Protein AF-0000000072194079 (afdb_homodimer)

Foldseek 3Di:
DPPLVVVCVVVVVVPQALLLSLLVVLCVVLVHDDPVVSVVLSCPGCQRVLPQHFHSLLVSLLVNLCVQFNDDDPPDHGHPCSVVLNVVLNVVQQVVQVVLVGGGSVSSLVVLVQDDPPDSGGDRVSCVVVSVVSSVSSVVSCVVVVTDSNHPD/DPPLVVVCVVVVVVPQALLLSLLVVLCVVLVHDDPVVSVVLSCPGCQRVLPQHFHSLLVSLLVNLCVQFNDDDPPDHGHPCSVVLNVVLNVVQQVVQVVLVGGGSVSSLVVLVQDDPPDSGGDRVSCVVVSVVSNVSSVVSCVVVVTDSNHPD

Solvent-accessible surface area (backbone atoms only — not comparable to full-atom values): 15589 Å² total; per-residue (Å²): 128,52,73,63,43,66,73,41,44,66,48,45,74,68,67,49,43,57,13,28,49,56,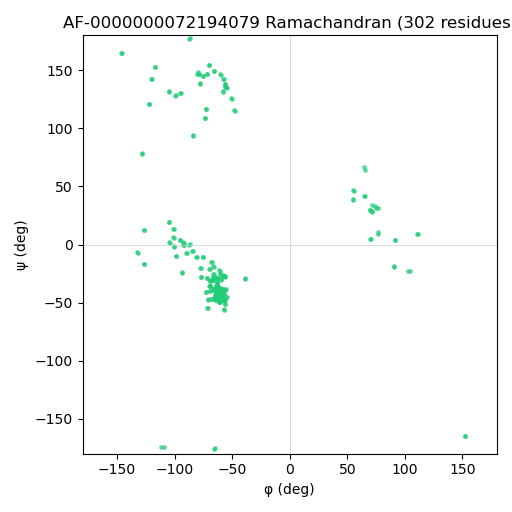40,44,53,54,31,53,74,56,72,50,84,56,38,67,42,33,6,16,33,45,20,33,20,59,4,27,37,64,61,49,31,59,24,15,58,60,56,24,48,28,21,45,54,12,50,54,28,33,38,34,49,92,91,50,68,49,44,89,56,40,42,62,52,30,26,50,53,50,51,50,51,48,63,71,27,44,86,35,78,32,56,26,25,54,32,40,28,54,60,56,63,14,60,47,93,92,48,88,60,60,42,62,71,49,44,33,56,59,49,47,50,49,51,52,51,50,54,49,49,37,60,75,69,65,54,57,87,59,44,94,102,128,51,74,64,44,67,71,41,46,66,48,46,74,68,67,51,42,56,11,29,49,55,39,45,53,55,31,54,74,57,74,50,84,57,38,67,42,34,6,16,32,45,20,33,20,58,4,27,36,64,60,48,31,59,22,13,60,60,56,25,48,28,21,46,55,12,50,55,29,34,38,34,48,91,92,51,67,49,43,90,54,40,42,64,52,30,26,52,53,50,50,51,50,48,62,72,28,44,87,32,77,33,56,26,26,57,34,39,28,52,58,58,61,14,61,48,91,92,49,87,62,62,42,61,71,48,44,33,56,59,49,46,50,50,51,52,52,49,53,49,49,36,58,75,68,66,53,58,86,58,44,95,103

Structure (mmCIF, N/CA/C/O backbone):
data_AF-0000000072194079-model_v1
#
loop_
_entity.id
_entity.type
_entity.pdbx_description
1 polymer 'C_GCAxxG_C_C family protein'
#
loop_
_atom_site.group_PDB
_atom_site.id
_atom_site.type_symbol
_atom_site.label_atom_id
_atom_site.label_alt_id
_atom_site.label_comp_id
_atom_site.label_asym_id
_atom_site.label_entity_id
_atom_site.label_seq_id
_atom_site.pdbx_PDB_ins_code
_atom_site.Cartn_x
_atom_site.Cartn_y
_atom_site.Cartn_z
_atom_site.occupancy
_atom_site.B_iso_or_equiv
_atom_site.auth_seq_id
_atom_site.auth_comp_id
_atom_site.auth_asym_id
_atom_site.auth_atom_id
_atom_site.pdbx_PDB_model_num
ATOM 1 N N . MET A 1 1 ? 3.926 -26.453 4.812 1 50.97 1 MET A N 1
ATOM 2 C CA . MET A 1 1 ? 4.406 -25.094 4.57 1 50.97 1 MET A CA 1
ATOM 3 C C . MET A 1 1 ? 4.82 -24.922 3.115 1 50.97 1 MET A C 1
ATOM 5 O O . MET A 1 1 ? 5.52 -25.766 2.557 1 50.97 1 MET A O 1
ATOM 9 N N . HIS A 1 2 ? 4.105 -24 2.328 1 62.38 2 HIS A N 1
ATOM 10 C CA . HIS A 1 2 ? 4.422 -23.781 0.923 1 62.38 2 HIS A CA 1
ATOM 11 C C . HIS A 1 2 ? 5.91 -23.516 0.728 1 62.38 2 HIS A C 1
ATOM 13 O O . HIS A 1 2 ? 6.562 -22.922 1.588 1 62.38 2 HIS A O 1
ATOM 19 N N . PRO A 1 3 ? 6.574 -24.297 -0.169 1 66.44 3 PRO A N 1
ATOM 20 C CA . PRO A 1 3 ? 8.008 -24.125 -0.425 1 66.44 3 PRO A CA 1
ATOM 21 C C . PRO A 1 3 ? 8.43 -22.656 -0.448 1 66.44 3 PRO A C 1
ATOM 23 O O . PRO A 1 3 ? 9.555 -22.328 -0.054 1 66.44 3 PRO A O 1
ATOM 26 N N . LEU A 1 4 ? 7.531 -21.797 -0.841 1 71.62 4 LEU A N 1
ATOM 27 C CA . LEU A 1 4 ? 7.824 -20.375 -0.857 1 71.62 4 LEU A CA 1
ATOM 28 C C . LEU A 1 4 ? 8.125 -19.859 0.549 1 71.62 4 LEU A C 1
ATOM 30 O O . LEU A 1 4 ? 8.992 -19 0.731 1 71.62 4 LEU A O 1
ATOM 34 N N . MET A 1 5 ? 7.531 -20.516 1.475 1 66.44 5 MET A N 1
ATOM 35 C CA . MET A 1 5 ? 7.688 -20.031 2.842 1 66.44 5 MET A CA 1
ATOM 36 C C . MET A 1 5 ? 9.055 -20.406 3.4 1 66.44 5 MET A C 1
ATOM 38 O O . MET A 1 5 ? 9.625 -19.672 4.215 1 66.44 5 MET A O 1
ATOM 42 N N . MET A 1 6 ? 9.523 -21.453 2.873 1 70.31 6 MET A N 1
ATOM 43 C CA . MET A 1 6 ? 10.867 -21.828 3.314 1 70.31 6 MET A CA 1
ATOM 44 C C . MET A 1 6 ? 11.883 -20.766 2.91 1 70.31 6 MET A C 1
ATOM 46 O O . MET A 1 6 ? 12.828 -20.484 3.652 1 70.31 6 MET A O 1
ATOM 50 N N . ASP A 1 7 ? 11.688 -20.203 1.82 1 77.38 7 ASP A N 1
ATOM 51 C CA . ASP A 1 7 ? 12.602 -19.188 1.321 1 77.38 7 ASP A CA 1
ATOM 52 C C . ASP A 1 7 ? 12.375 -17.844 2.031 1 77.38 7 ASP A C 1
ATOM 54 O O . ASP A 1 7 ? 13.289 -17.031 2.139 1 77.38 7 ASP A O 1
ATOM 58 N N . LEU A 1 8 ? 11.195 -17.766 2.59 1 80.75 8 LEU A N 1
ATOM 59 C CA . LEU A 1 8 ? 10.844 -16.453 3.156 1 80.75 8 LEU A CA 1
ATOM 60 C C . LEU A 1 8 ? 11.086 -16.438 4.66 1 80.75 8 LEU A C 1
ATOM 62 O O . LEU A 1 8 ? 11.117 -15.375 5.277 1 80.75 8 LEU A O 1
ATOM 66 N N . LEU A 1 9 ? 11.367 -17.609 5.25 1 79.62 9 LEU A N 1
ATOM 67 C CA . LEU A 1 9 ? 11.523 -17.734 6.695 1 79.62 9 LEU A CA 1
ATOM 68 C C . LEU A 1 9 ? 12.641 -16.828 7.207 1 79.62 9 LEU A C 1
ATOM 70 O O . LEU A 1 9 ? 12.484 -16.156 8.227 1 79.62 9 LEU A O 1
ATOM 74 N N . PRO A 1 10 ? 13.789 -16.75 6.504 1 84.5 10 PRO A N 1
ATOM 75 C CA . PRO A 1 10 ? 14.836 -15.844 6.98 1 84.5 10 PRO A CA 1
ATOM 76 C C . PRO A 1 10 ? 14.375 -14.391 7.016 1 84.5 10 PRO A C 1
ATOM 78 O O . PRO A 1 10 ? 14.742 -13.641 7.93 1 84.5 10 PRO A O 1
ATOM 81 N N . LEU A 1 11 ? 13.602 -14 6.039 1 87.44 11 LEU A N 1
ATOM 82 C CA . LEU A 1 11 ? 13.109 -12.625 6.004 1 87.44 11 LEU A CA 1
ATOM 83 C C . LEU A 1 11 ? 12.094 -12.391 7.121 1 87.44 11 LEU A C 1
ATOM 85 O O . LEU A 1 11 ? 12.078 -11.312 7.723 1 87.44 11 LEU A O 1
ATOM 89 N N . VAL A 1 12 ? 11.305 -13.406 7.398 1 85.06 12 VAL A N 1
ATOM 90 C CA . VAL A 1 12 ? 10.352 -13.32 8.5 1 85.06 12 VAL A CA 1
ATOM 91 C C . VAL A 1 12 ? 11.094 -13.141 9.82 1 85.06 12 VAL A C 1
ATOM 93 O O . VAL A 1 12 ? 10.719 -12.305 10.641 1 85.06 12 VAL A O 1
ATOM 96 N N . ARG A 1 13 ? 12.125 -13.836 9.977 1 85.5 13 ARG A N 1
ATOM 97 C CA . ARG A 1 13 ? 12.922 -13.773 11.195 1 85.5 13 ARG A CA 1
ATOM 98 C C . ARG A 1 13 ? 13.594 -12.406 11.344 1 85.5 13 ARG A C 1
ATOM 100 O O . ARG A 1 13 ? 13.859 -11.961 12.461 1 85.5 13 ARG A O 1
ATOM 107 N N . GLN A 1 14 ? 13.836 -11.797 10.211 1 90.25 14 GLN A N 1
ATOM 108 C CA . GLN A 1 14 ? 14.477 -10.484 10.227 1 90.25 14 GLN A CA 1
ATOM 109 C C . GLN A 1 14 ? 13.469 -9.383 10.516 1 90.25 14 GLN A C 1
ATOM 111 O O . GLN A 1 14 ? 13.836 -8.211 10.625 1 90.25 14 GLN A O 1
ATOM 116 N N . GLY A 1 15 ? 12.18 -9.711 10.484 1 88.88 15 GLY A N 1
ATOM 117 C CA . GLY A 1 15 ? 11.203 -8.734 10.922 1 88.88 15 GLY A CA 1
ATOM 118 C C . GLY A 1 15 ? 10.344 -8.195 9.797 1 88.88 15 GLY A C 1
ATOM 119 O O . GLY A 1 15 ? 9.555 -7.273 9.992 1 88.88 15 GLY A O 1
ATOM 120 N N . TYR A 1 16 ? 10.453 -8.781 8.641 1 93.12 16 TYR A N 1
ATOM 121 C CA . TYR A 1 16 ? 9.602 -8.359 7.527 1 93.12 16 TYR A CA 1
ATOM 122 C C . TYR A 1 16 ? 8.211 -8.969 7.641 1 93.12 16 TYR A C 1
ATOM 124 O O . TYR A 1 16 ? 8.055 -10.086 8.156 1 93.12 16 TYR A O 1
ATOM 132 N N . CYS A 1 17 ? 7.266 -8.25 7.176 1 91.75 17 CYS A N 1
ATOM 133 C CA . CYS A 1 17 ? 5.883 -8.695 7.285 1 91.75 17 CYS A CA 1
ATOM 134 C C . CYS A 1 17 ? 5.312 -9.039 5.914 1 91.75 17 CYS A C 1
ATOM 136 O O . CYS A 1 17 ? 6.027 -9 4.91 1 91.75 17 CYS A O 1
ATOM 138 N N . CYS A 1 18 ? 4.035 -9.352 5.836 1 91.5 18 CYS A N 1
ATOM 139 C CA . CYS A 1 18 ? 3.355 -9.961 4.699 1 91.5 18 CYS A CA 1
ATOM 140 C C . CYS A 1 18 ? 3.531 -9.109 3.443 1 91.5 18 CYS A C 1
ATOM 142 O O . CYS A 1 18 ? 4.004 -9.602 2.418 1 91.5 18 CYS A O 1
ATOM 144 N N . SER A 1 19 ? 3.15 -7.797 3.49 1 96.25 19 SER A N 1
ATOM 145 C CA . SER A 1 19 ? 3.25 -6.945 2.309 1 96.25 19 SER A CA 1
ATOM 146 C C . SER A 1 19 ? 4.699 -6.801 1.852 1 96.25 19 SER A C 1
ATOM 148 O O . SER A 1 19 ? 4.98 -6.801 0.651 1 96.25 19 SER A O 1
ATOM 150 N N . GLN A 1 20 ? 5.637 -6.734 2.811 1 96.44 20 GLN A N 1
ATOM 151 C CA . GLN A 1 20 ? 7.055 -6.613 2.486 1 96.44 20 GLN A CA 1
ATOM 152 C C . GLN A 1 20 ? 7.59 -7.902 1.864 1 96.44 20 GLN A C 1
ATOM 154 O O . GLN A 1 20 ? 8.352 -7.859 0.899 1 96.44 20 GLN A O 1
ATOM 159 N N . LEU A 1 21 ? 7.156 -9 2.398 1 94.44 21 LEU A N 1
ATOM 160 C CA . LEU A 1 21 ? 7.625 -10.281 1.893 1 94.44 21 LEU A CA 1
ATOM 161 C C . LEU A 1 21 ? 7.176 -10.5 0.451 1 94.44 21 LEU A C 1
ATOM 163 O O . LEU A 1 21 ? 7.934 -11.016 -0.371 1 94.44 21 LEU A O 1
ATOM 167 N N . LEU A 1 22 ? 5.984 -10.125 0.159 1 95 22 LEU A N 1
ATOM 168 C CA . LEU A 1 22 ? 5.465 -10.281 -1.194 1 95 22 LEU A CA 1
ATOM 169 C C . LEU A 1 22 ? 6.289 -9.484 -2.193 1 95 22 LEU A C 1
ATOM 171 O O . LEU A 1 22 ? 6.684 -10 -3.238 1 95 22 LEU A O 1
ATOM 175 N N . VAL A 1 23 ? 6.539 -8.195 -1.892 1 96.94 23 VAL A N 1
ATOM 176 C CA . VAL A 1 23 ? 7.281 -7.363 -2.84 1 96.94 23 VAL A CA 1
ATOM 177 C C . VAL A 1 23 ? 8.727 -7.848 -2.93 1 96.94 23 VAL A C 1
ATOM 179 O O . VAL A 1 23 ? 9.352 -7.766 -3.992 1 96.94 23 VAL A O 1
ATOM 182 N N . GLN A 1 24 ? 9.242 -8.398 -1.832 1 94.69 24 GLN A N 1
ATOM 183 C CA . GLN A 1 24 ? 10.602 -8.922 -1.838 1 94.69 24 GLN A CA 1
ATOM 184 C C . GLN A 1 24 ? 10.727 -10.133 -2.76 1 94.69 24 GLN A C 1
ATOM 186 O O . GLN A 1 24 ? 11.789 -10.375 -3.336 1 94.69 24 GLN A O 1
ATOM 191 N N . GLN A 1 25 ? 9.648 -10.891 -2.904 1 93.62 25 GLN A N 1
ATOM 192 C CA . GLN A 1 25 ? 9.664 -11.984 -3.869 1 93.62 25 GLN A CA 1
ATOM 193 C C . GLN A 1 25 ? 10 -11.477 -5.27 1 93.62 25 GLN A C 1
ATOM 195 O O . GLN A 1 25 ? 10.82 -12.07 -5.973 1 93.62 25 GLN A O 1
ATOM 200 N N . LEU A 1 26 ? 9.336 -10.43 -5.676 1 95.75 26 LEU A N 1
ATOM 201 C CA . LEU A 1 26 ? 9.57 -9.867 -7.004 1 95.75 26 LEU A CA 1
ATOM 202 C C . LEU A 1 26 ? 10.961 -9.25 -7.09 1 95.75 26 LEU A C 1
ATOM 204 O O . LEU A 1 26 ? 11.695 -9.492 -8.047 1 95.75 26 LEU A O 1
ATOM 208 N N . LEU A 1 27 ? 11.344 -8.438 -6.082 1 96.38 27 LEU A N 1
ATOM 209 C CA . LEU A 1 27 ? 12.625 -7.738 -6.102 1 96.38 27 LEU A CA 1
ATOM 210 C C . LEU A 1 27 ? 13.781 -8.727 -6.152 1 96.38 27 LEU A C 1
ATOM 212 O O . LEU A 1 27 ? 14.727 -8.539 -6.918 1 96.38 27 LEU A O 1
ATOM 216 N N . GLN A 1 28 ? 13.664 -9.766 -5.367 1 92.69 28 GLN A N 1
ATOM 217 C CA . GLN A 1 28 ? 14.703 -10.789 -5.363 1 92.69 28 GLN A CA 1
ATOM 218 C C . GLN A 1 28 ? 14.797 -11.484 -6.719 1 92.69 28 GLN A C 1
ATOM 220 O O . GLN A 1 28 ? 15.891 -11.711 -7.234 1 92.69 28 GLN A O 1
ATOM 225 N N . ALA A 1 29 ? 13.633 -11.805 -7.262 1 92.44 29 ALA A N 1
ATOM 226 C CA . ALA A 1 29 ? 13.602 -12.445 -8.578 1 92.44 29 ALA A CA 1
ATOM 227 C C . ALA A 1 29 ? 14.25 -11.547 -9.633 1 92.44 29 ALA A C 1
ATOM 229 O O . ALA A 1 29 ? 14.852 -12.039 -10.586 1 92.44 29 ALA A O 1
ATOM 230 N N . GLN A 1 30 ? 14.164 -10.227 -9.438 1 95.94 30 GLN A N 1
ATOM 231 C CA . GLN A 1 30 ? 14.734 -9.258 -10.375 1 95.94 30 GLN A CA 1
ATOM 232 C C . GLN A 1 30 ? 16.172 -8.93 -10.023 1 95.94 30 GLN A C 1
ATOM 234 O O . GLN A 1 30 ? 16.844 -8.195 -10.75 1 95.94 30 GLN A O 1
ATOM 239 N N . GLY A 1 31 ? 16.656 -9.422 -8.883 1 95.31 31 GLY A N 1
ATOM 240 C CA . GLY A 1 31 ? 18 -9.102 -8.43 1 95.31 31 GLY A CA 1
ATOM 241 C C . GLY A 1 31 ? 18.156 -7.66 -7.992 1 95.31 31 GLY A C 1
ATOM 242 O O . GLY A 1 31 ? 19.219 -7.059 -8.195 1 95.31 31 GLY A O 1
ATOM 243 N N . ARG A 1 32 ? 17.078 -7.082 -7.492 1 96.06 32 ARG A N 1
ATOM 244 C CA . ARG A 1 32 ? 17.078 -5.676 -7.102 1 96.06 32 ARG A CA 1
ATOM 245 C C . ARG A 1 32 ? 16.828 -5.527 -5.605 1 96.06 32 ARG A C 1
ATOM 247 O O . ARG A 1 32 ? 16.25 -6.41 -4.973 1 96.06 32 ARG A O 1
ATOM 254 N N . GLU A 1 33 ? 17.344 -4.449 -5.094 1 95.75 33 GLU A N 1
ATOM 255 C CA . GLU A 1 33 ? 17.031 -3.963 -3.754 1 95.75 33 GLU A CA 1
ATOM 256 C C . GLU A 1 33 ? 16.469 -2.543 -3.799 1 95.75 33 GLU A C 1
ATOM 258 O O . GLU A 1 33 ? 17.125 -1.635 -4.328 1 95.75 33 GLU A O 1
ATOM 263 N N . VAL A 1 34 ? 15.32 -2.363 -3.316 1 97.12 34 VAL A N 1
ATOM 264 C CA . VAL A 1 34 ? 14.688 -1.051 -3.26 1 97.12 34 VAL A CA 1
ATOM 265 C C . VAL A 1 34 ? 14.203 -0.771 -1.838 1 97.12 34 VAL A C 1
ATOM 267 O O . VAL A 1 34 ? 13 -0.812 -1.562 1 97.12 34 VAL A O 1
ATOM 270 N N . PRO A 1 35 ? 1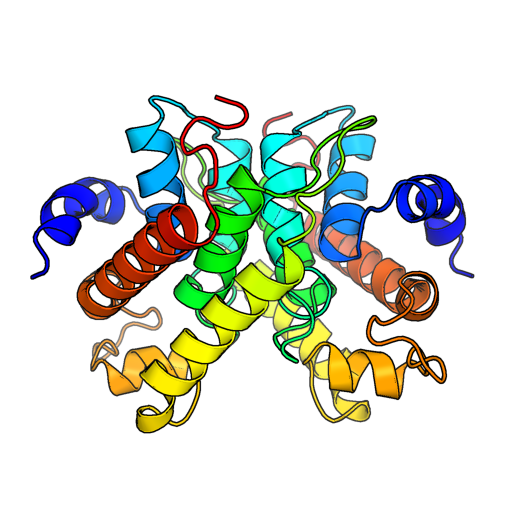5.078 -0.396 -0.945 1 97.94 35 PRO A N 1
ATOM 271 C CA . PRO A 1 35 ? 14.766 -0.276 0.481 1 97.94 35 PRO A CA 1
ATOM 272 C C . PRO A 1 35 ? 13.602 0.676 0.753 1 97.94 35 PRO A C 1
ATOM 274 O O . PRO A 1 35 ? 12.781 0.417 1.637 1 97.94 35 PRO A O 1
ATOM 277 N N . ASP A 1 36 ? 13.508 1.805 0.01 1 98.44 36 ASP A N 1
ATOM 278 C CA . ASP A 1 36 ? 12.422 2.762 0.223 1 98.44 36 ASP A CA 1
ATOM 279 C C . ASP A 1 36 ? 11.062 2.107 0.004 1 98.44 36 ASP A C 1
ATOM 281 O O . ASP A 1 36 ? 10.117 2.363 0.753 1 98.44 36 ASP A O 1
ATOM 285 N N . LEU A 1 37 ? 11 1.318 -1.053 1 98.56 37 LEU A N 1
ATOM 286 C CA . LEU A 1 37 ? 9.758 0.616 -1.36 1 98.56 37 LEU A CA 1
ATOM 287 C C . LEU A 1 37 ? 9.422 -0.391 -0.267 1 98.56 37 LEU A C 1
ATOM 289 O O . LEU A 1 37 ? 8.289 -0.43 0.216 1 98.56 37 LEU A O 1
ATOM 293 N N . VAL A 1 38 ? 10.406 -1.175 0.156 1 98.38 38 VAL A N 1
ATOM 294 C CA . VAL A 1 38 ? 10.203 -2.172 1.202 1 98.38 38 VAL A CA 1
ATOM 295 C C . VAL A 1 38 ? 9.805 -1.481 2.506 1 98.38 38 VAL A C 1
ATOM 297 O O . VAL A 1 38 ? 8.898 -1.934 3.203 1 98.38 38 VAL A O 1
ATOM 300 N N . ARG A 1 39 ? 10.445 -0.384 2.791 1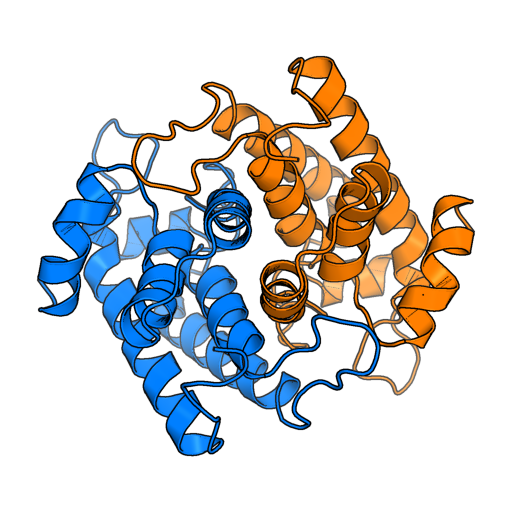 98.38 39 ARG A N 1
ATOM 301 C CA . ARG A 1 39 ? 10.156 0.389 3.996 1 98.38 39 ARG A CA 1
ATOM 302 C C . ARG A 1 39 ? 8.727 0.926 3.977 1 98.38 39 ARG A C 1
ATOM 304 O O . ARG A 1 39 ? 8 0.806 4.965 1 98.38 39 ARG A O 1
ATOM 311 N N . ALA A 1 40 ? 8.336 1.494 2.906 1 98.69 40 ALA A N 1
ATOM 312 C CA . ALA A 1 40 ? 6.992 2.057 2.777 1 98.69 40 ALA A CA 1
ATOM 313 C C . ALA A 1 40 ? 5.926 0.983 2.969 1 98.69 40 ALA A C 1
ATOM 315 O O . ALA A 1 40 ? 4.91 1.218 3.629 1 98.69 40 ALA A O 1
ATOM 316 N N . LEU A 1 41 ? 6.176 -0.223 2.447 1 98.69 41 LEU A N 1
ATOM 317 C CA . LEU A 1 41 ? 5.168 -1.275 2.492 1 98.69 41 LEU A CA 1
ATOM 318 C C . LEU A 1 41 ? 5.07 -1.874 3.893 1 98.69 41 LEU A C 1
ATOM 320 O O . LEU A 1 41 ? 4.121 -2.602 4.195 1 98.69 41 LEU A O 1
ATOM 324 N N . HIS A 1 42 ? 6 -1.548 4.777 1 98.12 42 HIS A N 1
ATOM 325 C CA . HIS A 1 42 ? 5.832 -1.86 6.191 1 98.12 42 HIS A CA 1
ATOM 326 C C . HIS A 1 42 ? 4.559 -1.229 6.746 1 98.12 42 HIS A C 1
ATOM 328 O O . HIS A 1 42 ? 3.951 -1.763 7.68 1 98.12 42 HIS A O 1
ATOM 334 N N . GLY A 1 43 ? 4.121 -0.16 6.191 1 98.25 43 GLY A N 1
ATOM 335 C CA . GLY A 1 43 ? 2.926 0.54 6.633 1 98.25 43 GLY A CA 1
ATOM 336 C C . GLY A 1 43 ? 1.648 -0.242 6.387 1 98.25 43 GLY A C 1
ATOM 337 O O . GLY A 1 43 ? 0.603 0.068 6.961 1 98.25 43 GLY A O 1
ATOM 338 N N . LEU A 1 44 ? 1.715 -1.252 5.57 1 97.81 44 LEU A N 1
ATOM 339 C CA . LEU A 1 44 ? 0.541 -2.031 5.191 1 97.81 44 LEU A CA 1
ATOM 340 C C . LEU A 1 44 ? 0.472 -3.332 5.984 1 97.81 44 LEU A C 1
ATOM 342 O O . LEU A 1 44 ? -0.493 -4.09 5.863 1 97.81 44 LEU A O 1
ATOM 346 N N . CYS A 1 45 ? 1.45 -3.559 6.816 1 94.19 45 CYS A N 1
ATOM 347 C CA . CYS A 1 45 ? 1.539 -4.797 7.582 1 94.19 45 CYS A CA 1
ATOM 348 C C . CYS A 1 45 ? 0.484 -4.832 8.68 1 94.19 45 CYS A C 1
ATOM 350 O O . CYS A 1 45 ? 0.062 -3.785 9.18 1 94.19 45 CYS A O 1
ATOM 352 N N . HIS A 1 46 ? 0.01 -6.035 8.961 1 92.25 46 HIS A N 1
ATOM 353 C CA . HIS A 1 46 ? -0.892 -6.27 10.086 1 92.25 46 HIS A CA 1
ATOM 354 C C . HIS A 1 46 ? -2.119 -5.367 10 1 92.25 46 HIS A C 1
ATOM 356 O O . HIS A 1 46 ? -2.549 -4.805 11.016 1 92.25 46 HIS A O 1
ATOM 362 N N . GLY A 1 47 ? -2.615 -5.168 8.812 1 93.38 47 GLY A N 1
ATOM 363 C CA . GLY A 1 47 ? -3.795 -4.336 8.648 1 93.38 47 GLY A CA 1
ATOM 364 C C . GLY A 1 47 ? -3.559 -2.885 9.023 1 93.38 47 GLY A C 1
ATOM 365 O O . GLY A 1 47 ? -4.375 -2.277 9.719 1 93.38 47 GLY A O 1
ATOM 366 N N . ILE A 1 48 ? -2.449 -2.377 8.633 1 95.75 48 ILE A N 1
ATOM 367 C CA . ILE A 1 48 ? -2.047 -1.011 8.953 1 95.75 48 ILE A CA 1
ATOM 368 C C . ILE A 1 48 ? -1.848 -0.87 10.461 1 95.75 48 ILE A C 1
ATOM 370 O O . ILE A 1 48 ? -2.549 -0.097 11.117 1 95.75 48 ILE A O 1
ATOM 374 N N . GLY A 1 49 ? -0.888 -1.583 11.008 1 90.75 49 GLY A N 1
ATOM 375 C CA . GLY A 1 49 ? -0.475 -1.479 12.398 1 90.75 49 GLY A CA 1
ATOM 376 C C . GLY A 1 49 ? -1.464 -2.105 13.359 1 90.75 49 GLY A C 1
ATOM 377 O O . GLY A 1 49 ? -1.776 -1.525 14.406 1 90.75 49 GLY A O 1
ATOM 378 N N . GLN A 1 50 ? -2.131 -3.117 13.008 1 84.56 50 GLN A N 1
ATOM 379 C CA . GLN A 1 50 ? -3.039 -3.867 13.867 1 84.56 50 GLN A CA 1
ATOM 380 C C . GLN A 1 50 ? -4.363 -3.129 14.047 1 84.56 50 GLN A C 1
ATOM 382 O O . GLN A 1 50 ? -4.969 -3.182 15.117 1 84.56 50 GLN A O 1
ATOM 387 N N . SER A 1 51 ? -4.812 -2.398 13.117 1 82.62 51 SER A N 1
ATOM 388 C CA . SER A 1 51 ? -6.035 -1.604 13.195 1 82.62 51 SER A CA 1
ATOM 389 C C . SER A 1 51 ? -7.234 -2.381 12.664 1 82.62 51 SER A C 1
ATOM 391 O O . SER A 1 51 ? -8.359 -1.878 12.68 1 82.62 51 SER A O 1
ATOM 393 N N . GLY A 1 52 ? -6.969 -3.623 12.227 1 88.5 52 GLY A N 1
ATOM 394 C CA . GLY A 1 52 ? -8.016 -4.355 11.547 1 88.5 52 GLY A CA 1
ATOM 395 C C . GLY A 1 52 ? -8.227 -3.9 10.109 1 88.5 52 GLY A C 1
ATOM 396 O O . GLY A 1 52 ? -9.219 -4.258 9.477 1 88.5 52 GLY A O 1
ATOM 397 N N . GLY A 1 53 ? -7.398 -3.148 9.617 1 94.75 53 GLY A N 1
ATOM 398 C CA . GLY A 1 53 ? -7.449 -2.643 8.258 1 94.75 53 GLY A CA 1
ATOM 399 C C . GLY A 1 53 ? -7.273 -3.729 7.211 1 94.75 53 GLY A C 1
ATOM 400 O O . GLY A 1 53 ? -7.312 -4.918 7.531 1 94.75 53 GLY A O 1
ATOM 401 N N . PRO A 1 54 ? -7.223 -3.301 5.945 1 96.56 54 PRO A N 1
ATOM 402 C CA . PRO A 1 54 ? -7.105 -4.285 4.867 1 96.56 54 PRO A CA 1
ATOM 403 C C . PRO A 1 54 ? -5.875 -5.176 5.012 1 96.56 54 PRO A C 1
ATOM 405 O O . PRO A 1 54 ? -4.816 -4.707 5.434 1 96.56 54 PRO A O 1
ATOM 408 N N . CYS A 1 55 ? -6.055 -6.438 4.668 1 96.44 55 CYS A N 1
ATOM 409 C CA . CYS A 1 55 ? -4.953 -7.395 4.703 1 96.44 55 CYS A CA 1
ATOM 410 C C . CYS A 1 55 ? -3.785 -6.91 3.85 1 96.44 55 CYS A C 1
ATOM 412 O O . CYS A 1 55 ? -3.98 -6.477 2.713 1 96.44 55 CYS A O 1
ATOM 414 N N . GLY A 1 56 ? -2.549 -7.035 4.281 1 96.44 56 GLY A N 1
ATOM 415 C CA . GLY A 1 56 ? -1.347 -6.629 3.57 1 96.44 56 GLY A CA 1
ATOM 416 C C . GLY A 1 56 ? -1.097 -7.438 2.311 1 96.44 56 GLY A C 1
ATOM 417 O O . GLY A 1 56 ? -0.435 -6.969 1.385 1 96.44 56 GLY A O 1
ATOM 418 N N . LEU A 1 57 ? -1.629 -8.68 2.297 1 96.94 57 LEU A N 1
ATOM 419 C CA . LEU A 1 57 ? -1.46 -9.508 1.106 1 96.94 57 LEU A CA 1
ATOM 420 C C . LEU A 1 57 ? -2.32 -8.984 -0.041 1 96.94 57 LEU A C 1
ATOM 422 O O . LEU A 1 57 ? -1.968 -9.148 -1.211 1 96.94 57 LEU A O 1
ATOM 426 N N . LEU A 1 58 ? -3.455 -8.344 0.288 1 98.06 58 LEU A N 1
ATOM 427 C CA . LEU A 1 58 ? -4.27 -7.68 -0.722 1 98.06 58 LEU A CA 1
ATOM 428 C C . LEU A 1 58 ? -3.578 -6.422 -1.24 1 98.06 58 LEU A C 1
ATOM 430 O O . LEU A 1 58 ? -3.318 -6.301 -2.439 1 98.06 58 LEU A O 1
ATOM 434 N N . THR A 1 59 ? -3.215 -5.527 -0.349 1 98.5 59 THR A N 1
ATOM 435 C CA . THR A 1 59 ? -2.637 -4.246 -0.734 1 98.5 59 THR A CA 1
ATOM 436 C C . THR A 1 59 ? -1.211 -4.426 -1.245 1 98.5 59 THR A C 1
ATOM 438 O O . THR A 1 59 ? -0.814 -3.797 -2.23 1 98.5 59 THR A O 1
ATOM 441 N N . GLY A 1 60 ? -0.43 -5.277 -0.594 1 98.31 60 GLY A N 1
ATOM 442 C CA . GLY A 1 60 ? 0.917 -5.562 -1.059 1 98.31 60 GLY A CA 1
ATOM 443 C C . GLY A 1 60 ? 0.952 -6.195 -2.438 1 98.31 60 GLY A C 1
ATOM 444 O O . GLY A 1 60 ? 1.816 -5.867 -3.254 1 98.31 60 GLY A O 1
ATOM 445 N N . GLY A 1 61 ? 0.019 -7.137 -2.652 1 98.38 61 GLY A N 1
ATOM 446 C CA . GLY A 1 61 ? -0.059 -7.742 -3.973 1 98.38 61 GLY A CA 1
ATOM 447 C C . GLY A 1 61 ? -0.376 -6.742 -5.07 1 98.38 61 GLY A C 1
ATOM 448 O O . GLY A 1 61 ? 0.184 -6.816 -6.164 1 98.38 61 GLY A O 1
ATOM 449 N N . ALA A 1 62 ? -1.304 -5.848 -4.789 1 98.69 62 ALA A N 1
ATOM 450 C CA . ALA A 1 62 ? -1.615 -4.777 -5.73 1 98.69 62 ALA A CA 1
ATOM 451 C C . ALA A 1 62 ? -0.375 -3.943 -6.043 1 98.69 62 ALA A C 1
ATOM 453 O O . ALA A 1 62 ? -0.14 -3.578 -7.199 1 98.69 62 ALA A O 1
ATOM 454 N N . CYS A 1 63 ? 0.442 -3.672 -5.027 1 98.81 63 CYS A N 1
ATOM 455 C CA . CYS A 1 63 ? 1.662 -2.893 -5.207 1 98.81 63 CYS A CA 1
ATOM 456 C C . CYS A 1 63 ? 2.662 -3.635 -6.086 1 98.81 63 CYS A C 1
ATOM 458 O O . CYS A 1 63 ? 3.352 -3.023 -6.902 1 98.81 63 CYS A O 1
ATOM 460 N N . VAL A 1 64 ? 2.758 -4.941 -5.902 1 98.5 64 VAL A N 1
ATOM 461 C CA . VAL A 1 64 ? 3.68 -5.746 -6.695 1 98.5 64 VAL A CA 1
ATOM 462 C C . VAL A 1 64 ? 3.299 -5.664 -8.172 1 98.5 64 VAL A C 1
ATOM 464 O O . VAL A 1 64 ? 4.152 -5.43 -9.031 1 98.5 64 VAL A O 1
ATOM 467 N N . LEU A 1 65 ? 2.043 -5.828 -8.484 1 98.5 65 LEU A N 1
ATOM 468 C CA . LEU A 1 65 ? 1.577 -5.734 -9.859 1 98.5 65 LEU A CA 1
ATOM 469 C C . LEU A 1 65 ? 1.86 -4.352 -10.438 1 98.5 65 LEU A C 1
ATOM 471 O O . LEU A 1 65 ? 2.318 -4.23 -11.578 1 98.5 65 LEU A O 1
ATOM 475 N N . ALA A 1 66 ? 1.613 -3.342 -9.641 1 98.56 66 ALA A N 1
ATOM 476 C CA . ALA A 1 66 ? 1.812 -1.973 -10.109 1 98.56 66 ALA A CA 1
ATOM 477 C C . ALA A 1 66 ? 3.293 -1.667 -10.297 1 98.56 66 ALA A C 1
ATOM 479 O O . ALA A 1 66 ? 3.66 -0.855 -11.156 1 98.56 66 ALA A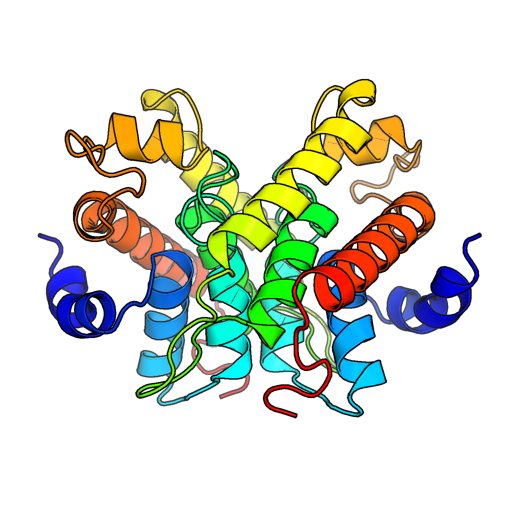 O 1
ATOM 480 N N . LEU A 1 67 ? 4.129 -2.318 -9.469 1 98.38 67 LEU A N 1
ATOM 481 C CA . LEU A 1 67 ? 5.566 -2.129 -9.641 1 98.38 67 LEU A CA 1
ATOM 482 C C . LEU A 1 67 ? 5.996 -2.492 -11.055 1 98.38 67 LEU A C 1
ATOM 484 O O . LEU A 1 67 ? 6.945 -1.911 -11.594 1 98.38 67 LEU A O 1
ATOM 488 N N . LEU A 1 68 ? 5.285 -3.365 -11.688 1 98.12 68 LEU A N 1
ATOM 489 C CA . LEU A 1 68 ? 5.609 -3.807 -13.039 1 98.12 68 LEU A CA 1
ATOM 490 C C . LEU A 1 68 ? 4.855 -2.982 -14.078 1 98.12 68 LEU A C 1
ATOM 492 O O . LEU A 1 68 ? 5.332 -2.801 -15.195 1 98.12 68 LEU A O 1
ATOM 496 N N . ALA A 1 69 ? 3.744 -2.402 -13.703 1 97.81 69 ALA A N 1
ATOM 497 C CA . ALA A 1 69 ? 2.844 -1.938 -14.75 1 97.81 69 ALA A CA 1
ATOM 498 C C . ALA A 1 69 ? 2.387 -0.505 -14.492 1 97.81 69 ALA A C 1
ATOM 500 O O . ALA A 1 69 ? 1.719 0.102 -15.328 1 97.81 69 ALA A O 1
ATOM 501 N N . GLY A 1 70 ? 2.717 0.036 -13.352 1 97.44 70 GLY A N 1
ATOM 502 C CA . GLY A 1 70 ? 2.238 1.36 -12.984 1 97.44 70 GLY A CA 1
ATOM 503 C C . GLY A 1 70 ? 3.123 2.479 -13.508 1 97.44 70 GLY A C 1
ATOM 504 O O . GLY A 1 70 ? 4.137 2.223 -14.156 1 97.44 70 GLY A O 1
ATOM 505 N N . LYS A 1 71 ? 2.697 3.705 -13.234 1 97.38 71 LYS A N 1
ATOM 506 C CA . LYS A 1 71 ? 3.463 4.914 -13.523 1 97.38 71 LYS A CA 1
ATOM 507 C C . LYS A 1 71 ? 4.258 5.363 -12.297 1 97.38 71 LYS A C 1
ATOM 509 O O . LYS A 1 71 ? 3.709 5.465 -11.195 1 97.38 71 LYS A O 1
ATOM 514 N N . GLY A 1 72 ? 5.582 5.629 -12.492 1 96.94 72 GLY A N 1
ATOM 515 C CA . GLY A 1 72 ? 6.398 5.957 -11.336 1 96.94 72 GLY A CA 1
ATOM 516 C C . GLY A 1 72 ? 7.152 7.262 -11.492 1 96.94 72 GLY A C 1
ATOM 517 O O . GLY A 1 72 ? 7.66 7.812 -10.508 1 96.94 72 GLY A O 1
ATOM 518 N N . ALA A 1 73 ? 7.246 7.73 -12.719 1 95.88 73 ALA A N 1
ATOM 519 C CA . ALA A 1 73 ? 8.039 8.93 -12.992 1 95.88 73 ALA A CA 1
ATOM 520 C C . ALA A 1 73 ? 7.43 9.742 -14.133 1 95.88 73 ALA A C 1
ATOM 522 O O . ALA A 1 73 ? 6.559 9.25 -14.859 1 95.88 73 ALA A O 1
ATOM 523 N N . GLU A 1 74 ? 7.949 10.945 -14.133 1 92.31 74 GLU A N 1
ATOM 524 C CA . GLU A 1 74 ? 7.512 11.805 -15.234 1 92.31 74 GLU A CA 1
ATOM 525 C C . GLU A 1 74 ? 7.789 11.156 -16.578 1 92.31 74 GLU A C 1
ATOM 527 O O . GLU A 1 74 ? 8.844 10.547 -16.781 1 92.31 74 GLU A O 1
ATOM 532 N N . GLY A 1 75 ? 6.914 11.172 -17.5 1 91.75 75 GLY A N 1
ATOM 533 C CA . GLY A 1 75 ? 7.082 10.625 -18.844 1 91.75 75 GLY A CA 1
ATOM 534 C C . GLY A 1 75 ? 6.641 9.172 -18.938 1 91.75 75 GLY A C 1
ATOM 535 O O . GLY A 1 75 ? 6.465 8.648 -20.047 1 91.75 75 GLY A O 1
ATOM 536 N N . GLU A 1 76 ? 6.555 8.523 -17.812 1 94.31 76 GLU A N 1
ATOM 537 C CA . GLU A 1 76 ? 6.043 7.156 -17.828 1 94.31 76 GLU A CA 1
ATOM 538 C C . GLU A 1 76 ? 4.52 7.137 -17.922 1 94.31 76 GLU A C 1
ATOM 540 O O . GLU A 1 76 ? 3.852 8.07 -17.469 1 94.31 76 GLU A O 1
ATOM 545 N N . GLU A 1 77 ? 4.059 6.09 -18.609 1 94.62 77 GLU A N 1
ATOM 546 C CA . GLU A 1 77 ? 2.629 5.797 -18.625 1 94.62 77 GLU A CA 1
ATOM 547 C C . GLU A 1 77 ? 2.346 4.41 -18.062 1 94.62 77 GLU A C 1
ATOM 549 O O . GLU A 1 77 ? 3.113 3.473 -18.281 1 94.62 77 GLU A O 1
ATOM 554 N N . ALA A 1 78 ? 1.281 4.359 -17.359 1 95.5 78 ALA A N 1
ATOM 555 C CA . ALA A 1 78 ? 0.892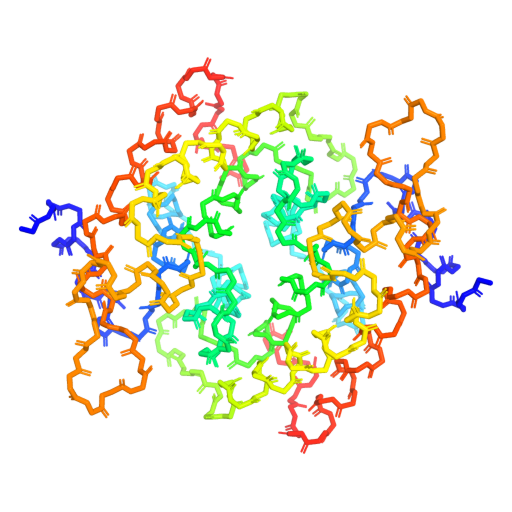 3.053 -16.844 1 95.5 78 ALA A CA 1
ATOM 556 C C . ALA A 1 78 ? 0.504 2.105 -17.969 1 95.5 78 ALA A C 1
ATOM 558 O O . ALA A 1 78 ? 0.028 2.545 -19.016 1 95.5 78 ALA A O 1
ATOM 559 N N . HIS A 1 79 ? 0.76 0.809 -17.719 1 95.94 79 HIS A N 1
ATOM 560 C CA . HIS A 1 79 ? 0.227 -0.201 -18.625 1 95.94 79 HIS A CA 1
ATOM 561 C C . HIS A 1 79 ? -1.282 -0.056 -18.797 1 95.94 79 HIS A C 1
ATOM 563 O O . HIS A 1 79 ? -1.996 0.165 -17.812 1 95.94 79 HIS A O 1
ATOM 569 N N . PRO A 1 80 ? -1.807 -0.128 -19.984 1 95.44 80 PRO A N 1
ATOM 570 C CA . PRO A 1 80 ? -3.234 0.102 -20.219 1 95.44 80 PRO A CA 1
ATOM 571 C C . PRO A 1 80 ? -4.121 -0.895 -19.469 1 95.44 80 PRO A C 1
ATOM 573 O O . PRO A 1 80 ? -5.289 -0.605 -19.203 1 95.44 80 PRO A O 1
ATOM 576 N N . MET A 1 81 ? -3.555 -1.995 -19.156 1 95.56 81 MET A N 1
ATOM 577 C CA . MET A 1 81 ? -4.363 -3.02 -18.5 1 95.56 81 MET A CA 1
ATOM 578 C C . MET A 1 81 ? -4.125 -3.023 -17 1 95.56 81 MET A C 1
ATOM 580 O O . MET A 1 81 ? -4.516 -3.965 -16.297 1 95.56 81 MET A O 1
ATOM 584 N N . LEU A 1 82 ? -3.51 -2.035 -16.469 1 96.56 82 LEU A N 1
ATOM 585 C CA . LEU A 1 82 ? -3.221 -2.002 -15.031 1 96.56 82 LEU A CA 1
ATOM 586 C C . LEU A 1 82 ? -4.5 -2.145 -14.219 1 96.56 82 LEU A C 1
ATOM 588 O O . LEU A 1 82 ? -4.59 -3.008 -13.344 1 96.56 82 LEU A O 1
ATOM 592 N N . ALA A 1 83 ? -5.512 -1.29 -14.555 1 94.69 83 ALA A N 1
ATOM 593 C CA . ALA A 1 83 ? -6.738 -1.284 -13.758 1 94.69 83 ALA A CA 1
ATOM 594 C C . ALA A 1 83 ? -7.438 -2.639 -13.82 1 94.69 83 ALA A C 1
ATOM 596 O O . ALA A 1 83 ? -7.781 -3.217 -12.789 1 94.69 83 ALA A O 1
ATOM 597 N N . PRO A 1 84 ? -7.621 -3.225 -15.023 1 96.06 84 PRO A N 1
ATOM 598 C CA . PRO A 1 84 ? -8.227 -4.555 -15.094 1 96.06 84 PRO A CA 1
ATOM 599 C C . PRO A 1 84 ? -7.438 -5.605 -14.312 1 96.06 84 PRO A C 1
ATOM 601 O O . PRO A 1 84 ? -8.031 -6.477 -13.672 1 96.06 84 PRO A O 1
ATOM 604 N N . MET A 1 85 ? -6.156 -5.543 -14.367 1 97 85 MET A N 1
ATOM 605 C CA . MET A 1 85 ? -5.297 -6.492 -13.664 1 97 85 MET A CA 1
ATOM 606 C C . MET A 1 85 ? -5.465 -6.367 -12.156 1 97 85 MET A C 1
ATOM 608 O O . MET A 1 85 ? -5.582 -7.375 -11.453 1 97 85 MET A O 1
ATOM 612 N N . LEU A 1 86 ? -5.48 -5.184 -11.688 1 97.94 86 LEU A N 1
ATOM 613 C CA . LEU A 1 86 ? -5.668 -4.934 -10.266 1 97.94 86 LEU A CA 1
ATOM 614 C C . LEU A 1 86 ? -7.043 -5.398 -9.805 1 97.94 86 LEU A C 1
ATOM 616 O O . LEU A 1 86 ? -7.176 -6 -8.734 1 97.94 86 LEU A O 1
ATOM 620 N N . ASN A 1 87 ? -8.047 -5.137 -10.602 1 97.06 87 ASN A N 1
ATOM 621 C CA . ASN A 1 87 ? -9.406 -5.574 -10.289 1 97.06 87 ASN A CA 1
ATOM 622 C C . ASN A 1 87 ? -9.5 -7.094 -10.211 1 97.06 87 ASN A C 1
ATOM 624 O O . ASN A 1 87 ? -10.188 -7.633 -9.344 1 97.06 87 ASN A O 1
ATOM 628 N N . GLU A 1 88 ? -8.844 -7.715 -11.125 1 98.12 88 GLU A N 1
ATOM 629 C CA . GLU A 1 88 ? -8.859 -9.172 -11.125 1 98.12 88 GLU A CA 1
ATOM 630 C C . GLU A 1 88 ? -8.172 -9.727 -9.875 1 98.12 88 GLU A C 1
ATOM 632 O O . GLU A 1 88 ? -8.664 -10.68 -9.266 1 98.12 88 GLU A O 1
ATOM 637 N N . TYR A 1 89 ? -7.051 -9.195 -9.5 1 98.62 89 TYR A N 1
ATOM 638 C CA . TYR A 1 89 ? -6.355 -9.625 -8.289 1 98.62 89 TYR A CA 1
ATOM 639 C C . TYR A 1 89 ? -7.227 -9.414 -7.055 1 98.62 89 TYR A C 1
ATOM 641 O O . TYR A 1 89 ? -7.379 -10.328 -6.234 1 98.62 89 TYR A O 1
ATOM 649 N N . ALA A 1 90 ? -7.777 -8.227 -6.918 1 98.31 90 ALA A N 1
ATOM 650 C CA . ALA A 1 90 ? -8.625 -7.91 -5.77 1 98.31 90 ALA A CA 1
ATOM 651 C C . ALA A 1 90 ? -9.859 -8.805 -5.734 1 98.31 90 ALA A C 1
ATOM 653 O O . ALA A 1 90 ? -10.242 -9.305 -4.672 1 98.31 90 ALA A O 1
ATOM 654 N N . GLY A 1 91 ? -10.453 -8.953 -6.887 1 97.75 91 GLY A N 1
ATOM 655 C CA . GLY A 1 91 ? -11.609 -9.836 -6.957 1 97.75 91 GLY A CA 1
ATOM 656 C C . GLY A 1 91 ? -11.305 -11.25 -6.5 1 97.75 91 GLY A C 1
ATOM 657 O O . GLY A 1 91 ? -12.062 -11.836 -5.723 1 97.75 91 GLY A O 1
ATOM 658 N N . TRP A 1 92 ? -10.242 -11.797 -6.996 1 98.31 92 TRP A N 1
ATOM 659 C CA . TRP A 1 92 ? -9.812 -13.125 -6.578 1 98.31 92 TRP A CA 1
ATOM 660 C C . TRP A 1 92 ? -9.602 -13.18 -5.066 1 98.31 92 TRP A C 1
ATOM 662 O O . TRP A 1 92 ? -10.039 -14.125 -4.406 1 98.31 92 TRP A O 1
ATOM 672 N N . PHE A 1 93 ? -8.891 -12.18 -4.492 1 98.19 93 PHE A N 1
ATOM 673 C CA . PHE A 1 93 ? -8.586 -12.141 -3.068 1 98.19 93 PHE A CA 1
ATOM 674 C C . PHE A 1 93 ? -9.867 -12.109 -2.24 1 98.19 93 PHE A C 1
ATOM 676 O O . PHE A 1 93 ? -9.969 -12.797 -1.221 1 98.19 93 PHE A O 1
ATOM 683 N N . TYR A 1 94 ? -10.805 -11.242 -2.676 1 97.25 94 TYR A N 1
ATOM 684 C CA . TYR A 1 94 ? -12.078 -11.141 -1.971 1 97.25 94 TYR A CA 1
ATOM 685 C C . TYR A 1 94 ? -12.812 -12.477 -1.974 1 97.25 94 TYR A C 1
ATOM 687 O O . TYR A 1 94 ? -13.336 -12.898 -0.945 1 97.25 94 TYR A O 1
ATOM 695 N N . GLU A 1 95 ? -12.859 -13.109 -3.109 1 97.5 95 GLU A N 1
ATOM 696 C CA . GLU A 1 95 ? -13.492 -14.422 -3.195 1 97.5 95 GLU A CA 1
ATOM 697 C C . GLU A 1 95 ? -12.773 -15.445 -2.316 1 97.5 95 GLU A C 1
ATOM 699 O O . GLU A 1 95 ? -13.414 -16.219 -1.6 1 97.5 95 GLU A O 1
ATOM 704 N N . ARG A 1 96 ? -11.453 -15.445 -2.352 1 96.62 96 ARG A N 1
ATOM 705 C CA . ARG A 1 96 ? -10.625 -16.391 -1.616 1 96.62 96 ARG A CA 1
ATOM 706 C C . ARG A 1 96 ? -10.812 -16.234 -0.111 1 96.62 96 ARG A C 1
ATOM 708 O O . ARG A 1 96 ? -10.758 -17.219 0.633 1 96.62 96 ARG A O 1
ATOM 715 N N . THR A 1 97 ? -11.078 -15.039 0.342 1 96.31 97 THR A N 1
ATOM 716 C CA . THR A 1 97 ? -11.133 -14.781 1.777 1 96.31 97 THR A CA 1
ATOM 717 C C . THR A 1 97 ? -12.578 -14.633 2.244 1 96.31 97 THR A C 1
ATOM 719 O O . THR A 1 97 ? -12.836 -14.367 3.422 1 96.31 97 THR A O 1
ATOM 722 N N . ALA A 1 98 ? -13.523 -14.789 1.377 1 96.19 98 ALA A N 1
ATOM 723 C CA . ALA A 1 98 ? -14.938 -14.617 1.707 1 96.19 98 ALA A CA 1
ATOM 724 C C . ALA A 1 98 ? -15.336 -15.523 2.871 1 96.19 98 ALA A C 1
ATOM 726 O O . ALA A 1 98 ? -16.125 -15.117 3.73 1 96.19 98 ALA A O 1
ATOM 727 N N . ALA A 1 99 ? -14.836 -16.688 2.885 1 94.31 99 ALA A N 1
ATOM 728 C CA . ALA A 1 99 ? -15.195 -17.672 3.908 1 94.31 99 ALA A CA 1
ATOM 729 C C . ALA A 1 99 ? -14.719 -17.219 5.285 1 94.31 99 ALA A C 1
ATOM 731 O O . ALA A 1 99 ? -15.203 -17.703 6.309 1 94.31 99 ALA A O 1
ATOM 732 N N . TYR A 1 100 ? -13.773 -16.312 5.336 1 93.56 100 TYR A N 1
ATOM 733 C CA . TYR A 1 100 ? -13.242 -15.828 6.605 1 93.56 100 TYR A CA 1
ATOM 734 C C . TYR A 1 100 ? -14.078 -14.672 7.137 1 93.56 100 TYR A C 1
ATOM 736 O O . TYR A 1 100 ? -13.812 -14.156 8.227 1 93.56 100 TYR A O 1
ATOM 744 N N . GLY A 1 101 ? -15.141 -14.258 6.422 1 93.69 101 GLY A N 1
ATOM 745 C CA . GLY A 1 101 ? -16 -13.164 6.84 1 93.69 101 GLY A CA 1
ATOM 746 C C . GLY A 1 101 ? -15.555 -11.812 6.305 1 93.69 101 GLY A C 1
ATOM 747 O O . GLY A 1 101 ? -16.094 -10.773 6.707 1 93.69 101 GLY A O 1
ATOM 748 N N . GLY A 1 102 ? -14.516 -11.844 5.488 1 93.06 102 GLY A N 1
ATOM 749 C CA . GLY A 1 102 ? -14.031 -10.602 4.91 1 93.06 102 GLY A CA 1
ATOM 750 C C . GLY A 1 102 ? -12.555 -10.641 4.574 1 93.06 102 GLY A C 1
ATOM 751 O O . GLY A 1 102 ? -11.969 -11.719 4.441 1 93.06 102 GLY A O 1
ATOM 752 N N . HIS A 1 103 ? -12 -9.406 4.34 1 93.5 103 HIS A N 1
ATOM 753 C CA . HIS A 1 103 ? -10.625 -9.352 3.863 1 93.5 103 HIS A CA 1
ATOM 754 C C . HIS A 1 103 ? -9.773 -8.445 4.75 1 93.5 103 HIS A C 1
ATOM 756 O O . HIS A 1 103 ? -8.703 -7.996 4.336 1 93.5 103 HIS A O 1
ATOM 762 N N . SER A 1 104 ? -10.328 -8.078 5.93 1 94.38 104 SER A N 1
ATOM 763 C CA . SER A 1 104 ? -9.484 -7.379 6.895 1 94.38 104 SER A CA 1
ATOM 764 C C . SER A 1 104 ? -8.43 -8.305 7.484 1 94.38 104 SER A C 1
ATOM 766 O O . SER A 1 104 ? -8.594 -9.531 7.484 1 94.38 104 SER A O 1
ATOM 768 N N . CYS A 1 105 ? -7.355 -7.73 7.926 1 94.69 105 CYS A N 1
ATOM 769 C CA . CYS A 1 105 ? -6.273 -8.539 8.484 1 94.69 105 CYS A CA 1
ATOM 770 C C . CYS A 1 105 ? -6.785 -9.43 9.609 1 94.69 105 CYS A C 1
ATOM 772 O O . CYS A 1 105 ? -6.426 -10.602 9.695 1 94.69 105 CYS A O 1
ATOM 774 N N . ASP A 1 106 ? -7.629 -8.859 10.547 1 91.56 106 ASP A N 1
ATOM 775 C CA . ASP A 1 106 ? -8.156 -9.617 11.68 1 91.56 106 ASP A CA 1
ATOM 776 C C . ASP A 1 106 ? -9.016 -10.781 11.211 1 91.56 106 ASP A C 1
ATOM 778 O O . ASP A 1 106 ? -8.922 -11.891 11.75 1 91.56 106 ASP A O 1
ATOM 782 N N . GLN A 1 107 ? -9.852 -10.57 10.289 1 92.94 107 GLN A N 1
ATOM 783 C CA . GLN A 1 107 ? -10.734 -11.609 9.758 1 92.94 107 GLN A CA 1
ATOM 784 C C . GLN A 1 107 ? -9.938 -12.711 9.07 1 92.94 107 GLN A C 1
ATOM 786 O O . GLN A 1 107 ? -10.188 -13.898 9.289 1 92.94 107 GLN A O 1
ATOM 791 N N . VAL A 1 108 ? -8.992 -12.305 8.227 1 94.19 108 VAL A N 1
ATOM 792 C CA . VAL A 1 108 ? -8.18 -13.25 7.473 1 94.19 108 VAL A CA 1
ATOM 793 C C . VAL A 1 108 ? -7.328 -14.086 8.43 1 94.19 108 VAL A C 1
ATOM 795 O O . VAL A 1 108 ? -7.25 -15.305 8.305 1 94.19 108 VAL A O 1
ATOM 798 N N . ALA A 1 109 ? -6.719 -13.391 9.398 1 90.81 109 ALA A N 1
ATOM 799 C CA . ALA A 1 109 ? -5.891 -14.086 10.383 1 90.81 109 ALA A CA 1
ATOM 800 C C . ALA A 1 109 ? -6.715 -15.102 11.172 1 90.81 109 ALA A C 1
ATOM 802 O O . ALA A 1 109 ? -6.254 -16.219 11.422 1 90.81 109 ALA A O 1
ATOM 803 N N . ALA A 1 110 ? -7.848 -14.695 11.609 1 89.56 110 ALA A N 1
ATOM 804 C CA . ALA A 1 110 ? -8.734 -15.602 12.344 1 89.56 110 ALA A CA 1
ATOM 805 C C . ALA A 1 110 ? -9.125 -16.797 11.484 1 89.56 110 ALA A C 1
ATOM 807 O O . ALA A 1 110 ? -9.109 -17.938 11.961 1 89.56 110 ALA A O 1
ATOM 808 N N . GLY A 1 111 ? -9.469 -16.547 10.273 1 90.44 111 GLY A N 1
ATOM 809 C CA . GLY A 1 111 ? -9.867 -17.609 9.359 1 90.44 111 GLY A CA 1
ATOM 810 C C . GLY A 1 111 ? -8.758 -18.594 9.078 1 90.44 111 GLY A C 1
ATOM 811 O O . GLY A 1 111 ? -9.016 -19.781 8.859 1 90.44 111 GLY A O 1
ATOM 812 N N . LEU A 1 112 ? -7.516 -18.047 9.062 1 88.44 112 LEU A N 1
ATOM 813 C CA . LEU A 1 112 ? -6.355 -18.875 8.789 1 88.44 112 LEU A CA 1
ATOM 814 C C . LEU A 1 112 ? -5.859 -19.562 10.062 1 88.44 112 LEU A C 1
ATOM 816 O O . LEU A 1 112 ? -4.934 -20.375 10.016 1 88.44 112 LEU A O 1
ATOM 820 N N . GLY A 1 113 ? -6.52 -19.172 11.148 1 82.25 113 GLY A N 1
ATOM 821 C CA . GLY A 1 113 ? -6.055 -19.703 12.422 1 82.25 113 GLY A CA 1
ATOM 822 C C . GLY A 1 113 ? -4.723 -19.109 12.859 1 82.25 113 GLY A C 1
ATOM 823 O O . GLY A 1 113 ? -3.92 -19.781 13.5 1 82.25 113 GLY A O 1
ATOM 824 N N . ALA A 1 114 ? -4.469 -17.891 12.414 1 70.5 114 ALA A N 1
ATOM 825 C CA . ALA A 1 114 ? -3.184 -17.25 12.672 1 70.5 114 ALA A CA 1
ATOM 826 C C . ALA A 1 114 ? -3.234 -16.422 13.961 1 70.5 114 ALA A C 1
ATOM 828 O O . ALA A 1 114 ? -2.26 -15.758 14.312 1 70.5 114 ALA A O 1
ATOM 829 N N . ARG A 1 115 ? -4.359 -16.469 14.578 1 64.5 115 ARG A N 1
ATOM 830 C CA . ARG A 1 115 ? -4.434 -15.734 15.836 1 64.5 115 ARG A CA 1
ATOM 831 C C . ARG A 1 115 ? -3.893 -16.562 17 1 64.5 115 ARG A C 1
ATOM 833 O O . ARG A 1 115 ? -4.309 -17.703 17.188 1 64.5 115 ARG A O 1
ATOM 840 N N . THR A 1 116 ? -2.654 -16.328 17.219 1 56.38 116 THR A N 1
ATOM 841 C CA . THR A 1 116 ? -2.125 -17.031 18.391 1 56.38 116 THR A CA 1
ATOM 842 C C . THR A 1 116 ? -2.539 -16.328 19.672 1 56.38 116 THR A C 1
ATOM 844 O O . THR A 1 116 ? -2.713 -15.102 19.703 1 56.38 116 THR A O 1
ATOM 847 N N . ALA A 1 117 ? -2.92 -17.234 20.688 1 50.91 117 ALA A N 1
ATOM 848 C CA . ALA A 1 117 ? -3.24 -16.781 22.047 1 50.91 117 ALA A CA 1
ATOM 849 C C . ALA A 1 117 ? -2.164 -15.844 22.578 1 50.91 117 ALA A C 1
ATOM 851 O O . ALA A 1 117 ? -0.976 -16.172 22.547 1 50.91 117 ALA A O 1
ATOM 852 N N . GLY A 1 118 ? -2.543 -14.547 22.844 1 50.75 118 GLY A N 1
ATOM 853 C CA . GLY A 1 118 ? -1.683 -13.625 23.562 1 50.75 118 GLY A CA 1
ATOM 854 C C . GLY A 1 118 ? -0.997 -12.617 22.656 1 50.75 118 GLY A C 1
ATOM 855 O O . GLY A 1 118 ? -0.318 -11.703 23.141 1 50.75 118 GLY A O 1
ATOM 856 N N . SER A 1 119 ? -0.847 -12.984 21.266 1 57.34 119 SER A N 1
ATOM 857 C CA . SER A 1 119 ? -0.114 -12.016 20.453 1 57.34 119 SER A CA 1
ATOM 858 C C . SER A 1 119 ? -1.066 -11.117 19.672 1 57.34 119 SER A C 1
ATOM 860 O O . SER A 1 119 ? -2.1 -11.578 19.188 1 57.34 119 SER A O 1
ATOM 862 N N . ALA A 1 120 ? -0.812 -9.977 19.828 1 56.72 120 ALA A N 1
ATOM 863 C CA . ALA A 1 120 ? -1.603 -8.945 19.156 1 56.72 120 ALA A CA 1
ATOM 864 C C . ALA A 1 120 ? -1.435 -9.031 17.641 1 56.72 120 ALA A C 1
ATOM 866 O O . ALA A 1 120 ? -2.373 -8.758 16.891 1 56.72 120 ALA A O 1
ATOM 867 N N . GLU A 1 121 ? -0.282 -9.531 17.188 1 64.5 121 GLU A N 1
ATOM 868 C CA . GLU A 1 121 ? 0.02 -9.57 15.766 1 64.5 121 GLU A CA 1
ATOM 869 C C . GLU A 1 121 ? -0.119 -10.984 15.211 1 64.5 121 GLU A C 1
ATOM 871 O O . GLU A 1 121 ? 0.297 -11.953 15.844 1 64.5 121 GLU A O 1
ATOM 876 N N . PRO A 1 122 ? -0.835 -11.031 14.109 1 69.25 122 PRO A N 1
ATOM 877 C CA . PRO A 1 122 ? -0.873 -12.359 13.492 1 69.25 122 PRO A CA 1
ATOM 878 C C . PRO A 1 122 ? 0.514 -12.875 13.109 1 69.25 122 PRO A C 1
ATOM 880 O O . PRO A 1 122 ? 1.411 -12.078 12.82 1 69.25 122 PRO A O 1
ATOM 883 N N . ASP A 1 123 ? 0.645 -14.117 13.227 1 70.56 123 ASP A N 1
ATOM 884 C CA . ASP A 1 123 ? 1.88 -14.789 12.828 1 70.56 123 ASP A CA 1
ATOM 885 C C . ASP A 1 123 ? 2.016 -14.836 11.305 1 70.56 123 ASP A C 1
ATOM 887 O O . ASP A 1 123 ? 1.174 -15.422 10.625 1 70.56 123 ASP A O 1
ATOM 891 N N . PRO A 1 124 ? 3.062 -14.164 10.836 1 71.12 124 PRO A N 1
ATOM 892 C CA . PRO A 1 124 ? 3.234 -14.18 9.375 1 71.12 124 PRO A CA 1
ATOM 893 C C . PRO A 1 124 ? 3.35 -15.594 8.812 1 71.12 124 PRO A C 1
ATOM 895 O O . PRO A 1 124 ? 2.951 -15.844 7.672 1 71.12 124 PRO A O 1
ATOM 898 N N . VAL A 1 125 ? 3.803 -16.438 9.617 1 71.19 125 VAL A N 1
ATOM 899 C CA . VAL A 1 125 ? 3.959 -17.828 9.18 1 71.19 125 VAL A CA 1
ATOM 900 C C . VAL A 1 125 ? 2.586 -18.469 8.977 1 71.19 125 VAL A C 1
ATOM 902 O O . VAL A 1 125 ? 2.385 -19.234 8.039 1 71.19 125 VAL A O 1
ATOM 905 N N . ALA A 1 126 ? 1.728 -18.078 9.812 1 74.06 126 ALA A N 1
ATOM 906 C CA . ALA A 1 126 ? 0.378 -18.625 9.711 1 74.06 126 ALA A CA 1
ATOM 907 C C . ALA A 1 126 ? -0.336 -18.109 8.469 1 74.06 126 ALA A C 1
ATOM 909 O O . ALA A 1 126 ? -1.23 -18.766 7.934 1 74.06 126 ALA A O 1
ATOM 910 N N . CYS A 1 127 ? 0.113 -17.031 7.969 1 85.31 127 CYS A N 1
ATOM 911 C CA . CYS A 1 127 ? -0.458 -16.469 6.75 1 85.31 127 CYS A CA 1
ATOM 912 C C . CYS A 1 127 ? 0.326 -16.906 5.523 1 85.31 127 CYS A C 1
ATOM 914 O O . CYS A 1 127 ? 0.031 -16.484 4.402 1 85.31 127 CYS A O 1
ATOM 916 N N . GLY A 1 128 ? 1.258 -17.719 5.777 1 86.38 128 GLY A N 1
ATOM 917 C CA . GLY A 1 128 ? 2.203 -18.109 4.746 1 86.38 128 GLY A CA 1
ATOM 918 C C . GLY A 1 128 ? 1.542 -18.781 3.555 1 86.38 128 GLY A C 1
ATOM 919 O O . GLY A 1 128 ? 1.927 -18.531 2.408 1 86.38 128 GLY A O 1
ATOM 920 N N . ASP A 1 129 ? 0.548 -19.578 3.818 1 87.25 129 ASP A N 1
ATOM 921 C CA . ASP A 1 129 ? -0.137 -20.25 2.719 1 87.25 129 ASP A CA 1
ATOM 922 C C . ASP A 1 129 ? -0.843 -19.25 1.815 1 87.25 129 ASP A C 1
ATOM 924 O O . ASP A 1 129 ? -0.789 -19.359 0.589 1 87.25 129 ASP A O 1
ATOM 928 N N . LEU A 1 130 ? -1.518 -18.375 2.449 1 92.88 130 LEU A N 1
ATOM 929 C CA . LEU A 1 130 ? -2.207 -17.359 1.665 1 92.88 130 LEU A CA 1
ATOM 930 C C . LEU A 1 130 ? -1.209 -16.484 0.915 1 92.88 130 LEU A C 1
ATOM 932 O O . LEU A 1 130 ? -1.484 -16.031 -0.201 1 92.88 130 LEU A O 1
ATOM 936 N N . LEU A 1 131 ? -0.077 -16.203 1.527 1 94.31 131 LEU A N 1
ATOM 937 C CA . LEU A 1 131 ? 0.98 -15.461 0.845 1 94.31 131 LEU A CA 1
ATOM 938 C C . LEU A 1 131 ? 1.423 -16.188 -0.42 1 94.31 131 LEU A C 1
ATOM 940 O O . LEU A 1 131 ? 1.566 -15.57 -1.479 1 94.31 131 LEU A O 1
ATOM 944 N N . ALA A 1 132 ? 1.643 -17.453 -0.261 1 93.5 132 ALA A N 1
ATOM 945 C CA . ALA A 1 132 ? 2.043 -18.25 -1.413 1 93.5 132 ALA A CA 1
ATOM 946 C C . ALA A 1 132 ? 0.98 -18.219 -2.508 1 93.5 132 ALA A C 1
ATOM 948 O O . ALA A 1 132 ? 1.304 -18.109 -3.693 1 93.5 132 ALA A O 1
ATOM 949 N N . GLU A 1 133 ? -0.226 -18.312 -2.119 1 95.19 133 GLU A N 1
ATOM 950 C CA . GLU A 1 133 ? -1.329 -18.25 -3.072 1 95.19 133 GLU A CA 1
ATOM 951 C C . GLU A 1 133 ? -1.381 -16.891 -3.771 1 95.19 133 GLU A C 1
ATOM 953 O O . GLU A 1 133 ? -1.637 -16.828 -4.977 1 95.19 133 GLU A O 1
ATOM 958 N N . CYS A 1 134 ? -1.212 -15.867 -3.031 1 96.94 134 CYS A N 1
ATOM 959 C CA . CYS A 1 134 ? -1.165 -14.531 -3.613 1 96.94 134 CYS A CA 1
ATOM 960 C C . CYS A 1 134 ? -0.046 -14.422 -4.641 1 96.94 134 CYS A C 1
ATOM 962 O O . CYS A 1 134 ? -0.244 -13.867 -5.723 1 96.94 134 CYS A O 1
ATOM 964 N N . TRP A 1 135 ? 1.108 -14.945 -4.285 1 96.25 135 TRP A N 1
ATOM 965 C CA . TRP A 1 135 ? 2.242 -14.906 -5.203 1 96.25 135 TRP A CA 1
ATOM 966 C C . TRP A 1 135 ? 1.935 -15.672 -6.484 1 96.25 135 TRP A C 1
ATOM 968 O O . TRP A 1 135 ? 2.229 -15.203 -7.586 1 96.25 135 TRP A O 1
ATOM 978 N N . GLU A 1 136 ? 1.35 -16.812 -6.344 1 96.81 136 GLU A N 1
ATOM 979 C CA . GLU A 1 136 ? 0.959 -17.609 -7.504 1 96.81 136 GLU A CA 1
ATOM 980 C C . GLU A 1 136 ? -0.025 -16.844 -8.391 1 96.81 136 GLU A C 1
ATOM 982 O O . GLU A 1 136 ? 0.086 -16.859 -9.617 1 96.81 136 GLU A O 1
ATOM 987 N N . LYS A 1 137 ? -0.997 -16.234 -7.738 1 98.19 137 LYS A N 1
ATOM 988 C CA . LYS A 1 137 ? -1.965 -15.453 -8.5 1 98.19 137 LYS A CA 1
ATOM 989 C C . LYS A 1 137 ? -1.284 -14.297 -9.227 1 98.19 137 LYS A C 1
ATOM 991 O O . LYS A 1 137 ? -1.639 -13.977 -10.359 1 98.19 137 LYS A O 1
ATOM 996 N N . ILE A 1 138 ? -0.339 -13.625 -8.633 1 98 138 ILE A N 1
ATOM 997 C CA . ILE A 1 138 ? 0.413 -12.539 -9.242 1 98 138 ILE A CA 1
ATOM 998 C C . ILE A 1 138 ? 1.164 -13.055 -10.469 1 98 138 ILE A C 1
ATOM 1000 O O . ILE A 1 138 ? 1.116 -12.438 -11.531 1 98 138 ILE A O 1
ATOM 1004 N N . LEU A 1 139 ? 1.824 -14.203 -10.297 1 97.25 139 LEU A N 1
ATOM 1005 C CA . LEU A 1 139 ? 2.549 -14.789 -11.414 1 97.25 139 LEU A CA 1
ATOM 1006 C C . LEU A 1 139 ? 1.601 -15.125 -12.562 1 97.25 139 LEU A C 1
ATOM 1008 O O . LEU A 1 139 ? 1.934 -14.922 -13.727 1 97.25 139 LEU A O 1
ATOM 1012 N N . GLU A 1 140 ? 0.461 -15.641 -12.203 1 98.06 140 GLU A N 1
ATOM 1013 C CA . GLU A 1 140 ? -0.56 -15.938 -13.203 1 98.06 140 GLU A CA 1
ATOM 1014 C C . GLU A 1 140 ? -0.955 -14.672 -13.969 1 98.06 140 GLU A C 1
ATOM 1016 O O . GLU A 1 140 ? -1.063 -14.703 -15.195 1 98.06 140 GLU A O 1
ATOM 1021 N N . LEU A 1 141 ? -1.199 -13.602 -13.289 1 98.25 141 LEU A N 1
ATOM 1022 C CA . LEU A 1 141 ? -1.622 -12.352 -13.914 1 98.25 141 LEU A CA 1
ATOM 1023 C C . LEU A 1 141 ? -0.506 -11.766 -14.773 1 98.25 141 LEU A C 1
ATOM 1025 O O . LEU A 1 141 ? -0.766 -11.219 -15.844 1 98.25 141 LEU A O 1
ATOM 1029 N N . ILE A 1 142 ? 0.749 -11.859 -14.32 1 97.19 142 ILE A N 1
ATOM 1030 C CA . ILE A 1 142 ? 1.896 -11.398 -15.102 1 97.19 142 ILE A CA 1
ATOM 1031 C C . ILE A 1 142 ? 1.925 -12.117 -16.453 1 97.19 142 ILE A C 1
ATOM 1033 O O . ILE A 1 142 ? 2.154 -11.492 -17.484 1 97.19 142 ILE A O 1
ATOM 1037 N N . GLN A 1 143 ? 1.675 -13.383 -16.406 1 97 143 GLN A N 1
ATOM 1038 C CA . GLN A 1 143 ? 1.662 -14.188 -17.625 1 97 143 GLN A CA 1
ATOM 1039 C C . GLN A 1 143 ? 0.448 -13.852 -18.484 1 97 143 GLN A C 1
ATOM 1041 O O . GLN A 1 143 ? 0.576 -13.648 -19.688 1 97 143 GLN A O 1
ATOM 1046 N N . THR A 1 144 ? -0.725 -13.797 -17.875 1 97.06 144 THR A N 1
ATOM 1047 C CA . THR A 1 144 ? -1.984 -13.57 -18.578 1 97.06 144 THR A CA 1
ATOM 1048 C C . THR A 1 144 ? -1.958 -12.234 -19.312 1 97.06 144 THR A C 1
ATOM 1050 O O . THR A 1 144 ? -2.422 -12.141 -20.453 1 97.06 144 THR A O 1
ATOM 1053 N N . TYR A 1 145 ? -1.39 -11.227 -18.703 1 96.62 145 TYR A N 1
ATOM 1054 C CA . TYR A 1 145 ? -1.413 -9.883 -19.266 1 96.62 145 TYR A CA 1
ATOM 1055 C C . TYR A 1 145 ? -0.088 -9.562 -19.953 1 96.62 145 TYR A C 1
ATOM 1057 O O . TYR A 1 145 ? 0.145 -8.422 -20.359 1 96.62 145 TYR A O 1
ATOM 1065 N N . ASP A 1 146 ? 0.822 -10.516 -20.062 1 95.31 146 ASP A N 1
ATOM 1066 C CA . ASP A 1 146 ? 2.096 -10.438 -20.766 1 95.31 146 ASP A CA 1
ATOM 1067 C C . ASP A 1 146 ? 2.928 -9.258 -20.266 1 95.31 146 ASP A C 1
ATOM 1069 O O . ASP A 1 146 ? 3.393 -8.438 -21.062 1 95.31 146 ASP A O 1
ATOM 1073 N N . LEU A 1 147 ? 2.977 -9.188 -18.953 1 96.06 147 LEU A N 1
ATOM 1074 C CA . LEU A 1 147 ? 3.811 -8.148 -18.344 1 96.06 147 LEU A CA 1
ATOM 1075 C C . LEU A 1 147 ? 5.289 -8.516 -18.453 1 96.06 147 LEU A C 1
ATOM 1077 O O . LEU A 1 147 ? 5.645 -9.695 -18.422 1 96.06 147 LEU A O 1
ATOM 1081 N N . ASP A 1 148 ? 6.105 -7.48 -18.641 1 94.44 148 ASP A N 1
ATOM 1082 C CA . ASP A 1 148 ? 7.551 -7.688 -18.547 1 94.44 148 ASP A CA 1
ATOM 1083 C C . ASP A 1 148 ? 7.984 -7.879 -17.094 1 94.44 148 ASP A C 1
ATOM 1085 O O . ASP A 1 148 ? 7.996 -6.922 -16.312 1 94.44 148 ASP A O 1
ATOM 1089 N N . PHE A 1 149 ? 8.359 -9.016 -16.703 1 92.38 149 PHE A N 1
ATOM 1090 C CA . PHE A 1 149 ? 8.75 -9.406 -15.359 1 92.38 149 PHE A CA 1
ATOM 1091 C C . PHE A 1 149 ? 9.961 -8.602 -14.898 1 92.38 149 PHE A C 1
ATOM 1093 O O . PHE A 1 149 ? 10.164 -8.406 -13.695 1 92.38 149 PHE A O 1
ATOM 1100 N N . MET A 1 150 ? 10.766 -8.117 -15.828 1 92.81 150 MET A N 1
ATOM 1101 C CA . MET A 1 150 ? 11.984 -7.371 -15.523 1 92.81 150 MET A CA 1
ATOM 1102 C C . MET A 1 150 ? 11.789 -5.879 -15.773 1 92.81 150 MET A C 1
ATOM 1104 O O . MET A 1 150 ? 12.758 -5.133 -15.891 1 92.81 150 MET A O 1
ATOM 1108 N N . ALA A 1 151 ? 10.5 -5.527 -15.812 1 88.31 151 ALA A N 1
ATOM 1109 C CA . ALA A 1 151 ? 10.227 -4.113 -16.047 1 88.31 151 ALA A CA 1
ATOM 1110 C C . ALA A 1 151 ? 10.883 -3.236 -14.992 1 88.31 151 ALA A C 1
ATOM 1112 O O . ALA A 1 151 ? 10.859 -3.564 -13.797 1 88.31 151 ALA A O 1
ATOM 1113 N N . HIS A 1 152 ? 11.578 -2.188 -15.414 1 84.06 152 HIS A N 1
ATOM 1114 C CA . HIS A 1 152 ? 12.188 -1.151 -14.586 1 84.06 152 HIS A CA 1
ATOM 1115 C C . HIS A 1 152 ? 13.367 -1.703 -13.797 1 84.06 152 HIS A C 1
ATOM 1117 O O . HIS A 1 152 ? 13.828 -1.068 -12.844 1 84.06 152 HIS A O 1
ATOM 1123 N N . ALA A 1 153 ? 13.688 -2.955 -14.07 1 83.94 153 ALA A N 1
ATOM 1124 C CA . ALA A 1 153 ? 14.859 -3.525 -13.398 1 83.94 153 ALA A CA 1
ATOM 1125 C C . ALA A 1 153 ? 16.156 -3 -14.016 1 83.94 153 ALA A C 1
ATOM 1127 O O . ALA A 1 153 ? 16.172 -2.605 -15.188 1 83.94 153 ALA A O 1
ATOM 1128 N N . MET B 1 1 ? -10.508 25.016 -2.652 1 51.38 1 MET B N 1
ATOM 1129 C CA . MET B 1 1 ? -9.484 24 -2.932 1 51.38 1 MET B CA 1
ATOM 1130 C C . MET B 1 1 ? -8.273 24.188 -2.031 1 51.38 1 MET B C 1
ATOM 1132 O O . MET B 1 1 ? -7.789 25.312 -1.862 1 51.38 1 MET B O 1
ATOM 1136 N N . HIS B 1 2 ? -7.941 23.172 -1.121 1 62.5 2 HIS B N 1
ATOM 1137 C CA . HIS B 1 2 ? -6.809 23.266 -0.209 1 62.5 2 HIS B CA 1
ATOM 1138 C C . HIS B 1 2 ? -5.535 23.656 -0.952 1 62.5 2 HIS B C 1
ATOM 1140 O O . HIS B 1 2 ? -5.34 23.266 -2.104 1 62.5 2 HIS B O 1
ATOM 1146 N N . PRO B 1 3 ? -4.852 24.75 -0.51 1 66.44 3 PRO B N 1
ATOM 1147 C CA . PRO B 1 3 ? -3.621 25.203 -1.161 1 66.44 3 PRO B CA 1
ATOM 1148 C C . PRO B 1 3 ? -2.725 24.047 -1.592 1 66.44 3 PRO B C 1
ATOM 1150 O O . PRO B 1 3 ? -2.031 24.141 -2.607 1 66.44 3 PRO B O 1
ATOM 1153 N N . LEU B 1 4 ? -2.799 22.953 -0.881 1 71.75 4 LEU B N 1
ATOM 1154 C CA . LEU B 1 4 ? -2.016 21.781 -1.232 1 71.75 4 LEU B CA 1
ATOM 1155 C C . LEU B 1 4 ? -2.416 21.25 -2.605 1 71.75 4 LEU B C 1
ATOM 1157 O O . LEU B 1 4 ? -1.564 20.797 -3.371 1 71.75 4 LEU B O 1
ATOM 1161 N N . MET B 1 5 ? -3.629 21.484 -2.922 1 66.62 5 MET B N 1
ATOM 1162 C CA . MET B 1 5 ? -4.117 20.922 -4.18 1 66.62 5 MET B CA 1
ATOM 1163 C C . MET B 1 5 ? -3.605 21.734 -5.367 1 66.62 5 MET B C 1
ATOM 1165 O O . MET B 1 5 ? -3.387 21.188 -6.449 1 66.62 5 MET B O 1
ATOM 1169 N N . MET B 1 6 ? -3.373 22.953 -5.082 1 70.12 6 MET B N 1
ATOM 1170 C CA . MET B 1 6 ? -2.809 23.766 -6.164 1 70.12 6 MET B CA 1
ATOM 1171 C C . MET B 1 6 ? -1.433 23.234 -6.566 1 70.12 6 MET B C 1
ATOM 1173 O O . MET B 1 6 ? -1.078 23.25 -7.746 1 70.12 6 MET B O 1
ATOM 1177 N N . ASP B 1 7 ? -0.73 22.797 -5.645 1 77.25 7 ASP B N 1
ATOM 1178 C CA . ASP B 1 7 ? 0.612 22.297 -5.906 1 77.25 7 ASP B CA 1
ATOM 1179 C C . ASP B 1 7 ? 0.558 20.891 -6.52 1 77.25 7 ASP B C 1
ATOM 1181 O O . ASP B 1 7 ? 1.473 20.484 -7.242 1 77.25 7 ASP B O 1
ATOM 1185 N N . LEU B 1 8 ? -0.566 20.266 -6.312 1 80.5 8 LEU B N 1
ATOM 1186 C CA . LEU B 1 8 ? -0.635 18.875 -6.738 1 80.5 8 LEU B CA 1
ATOM 1187 C C . LEU B 1 8 ? -1.327 18.75 -8.094 1 80.5 8 LEU B C 1
ATOM 1189 O O . LEU B 1 8 ? -1.235 17.719 -8.75 1 80.5 8 LEU B O 1
ATOM 1193 N N . LEU B 1 9 ? -1.925 19.859 -8.57 1 79.5 9 LEU B N 1
ATOM 1194 C CA . LEU B 1 9 ? -2.697 19.859 -9.805 1 79.5 9 LEU B CA 1
ATOM 1195 C C . LEU B 1 9 ? -1.836 19.406 -10.984 1 79.5 9 LEU B C 1
ATOM 1197 O O . LEU B 1 9 ? -2.271 18.594 -11.805 1 79.5 9 LEU B O 1
ATOM 1201 N N . PRO B 1 10 ? -0.568 19.875 -11.086 1 84.5 10 PRO B N 1
ATOM 1202 C CA . PRO B 1 10 ? 0.262 19.391 -12.195 1 84.5 10 PRO B CA 1
ATOM 1203 C C . PRO B 1 10 ? 0.489 17.875 -12.156 1 84.5 10 PRO B C 1
ATOM 1205 O O . PRO B 1 10 ? 0.52 17.234 -13.203 1 84.5 10 PRO B O 1
ATOM 1208 N N . LEU B 1 11 ? 0.64 17.344 -10.984 1 87.38 11 LEU B N 1
ATOM 1209 C CA . LEU B 1 11 ? 0.846 15.906 -10.852 1 87.38 11 LEU B CA 1
ATOM 1210 C C . LEU B 1 11 ? -0.426 15.141 -11.195 1 87.38 11 LEU B C 1
ATOM 1212 O O . LEU B 1 11 ? -0.364 14.078 -11.812 1 87.38 11 LEU B O 1
ATOM 1216 N N . VAL B 1 12 ? -1.542 15.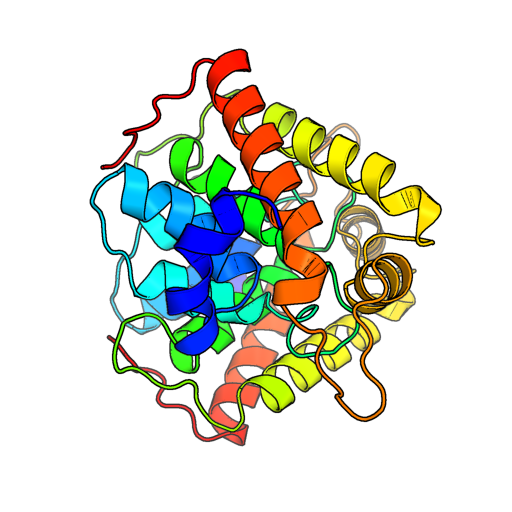719 -10.828 1 84.94 12 VAL B N 1
ATOM 1217 C CA . VAL B 1 12 ? -2.826 15.125 -11.172 1 84.94 12 VAL B CA 1
ATOM 1218 C C . VAL B 1 12 ? -2.982 15.078 -12.695 1 84.94 12 VAL B C 1
ATOM 1220 O O . VAL B 1 12 ? -3.402 14.055 -13.25 1 84.94 12 VAL B O 1
ATOM 1223 N N . ARG B 1 13 ? -2.613 16.094 -13.32 1 85.44 13 ARG B N 1
ATOM 1224 C CA . ARG B 1 13 ? -2.725 16.188 -14.773 1 85.44 13 ARG B CA 1
ATOM 1225 C C . ARG B 1 13 ? -1.796 15.188 -15.461 1 85.44 13 ARG B C 1
ATOM 1227 O O . ARG B 1 13 ? -2.072 14.742 -16.578 1 85.44 13 ARG B O 1
ATOM 1234 N N . GLN B 1 14 ? -0.729 14.875 -14.773 1 90.19 14 GLN B N 1
ATOM 1235 C CA . GLN B 1 14 ? 0.237 13.938 -15.336 1 90.19 14 GLN B CA 1
ATOM 1236 C C . GLN B 1 14 ? -0.217 12.492 -15.125 1 90.19 14 GLN B C 1
ATOM 1238 O O . GLN B 1 14 ? 0.443 11.555 -15.578 1 90.19 14 GLN B O 1
ATOM 1243 N N . GLY B 1 15 ? -1.251 12.289 -14.312 1 88.94 15 GLY B N 1
ATOM 1244 C CA . GLY B 1 15 ? -1.819 10.953 -14.227 1 88.94 15 GLY B CA 1
ATOM 1245 C C . GLY B 1 15 ? -1.564 10.281 -12.891 1 88.94 15 GLY B C 1
ATOM 1246 O O . GLY B 1 15 ? -1.878 9.102 -12.719 1 88.94 15 GLY B O 1
ATOM 1247 N N . TYR B 1 16 ? -1.057 11.008 -11.938 1 93.12 16 TYR B N 1
ATOM 1248 C CA . TYR B 1 16 ? -0.853 10.445 -10.609 1 93.12 16 TYR B CA 1
ATOM 1249 C C . TYR B 1 16 ? -2.154 10.438 -9.812 1 93.12 16 TYR B C 1
ATOM 1251 O O . TYR B 1 16 ? -2.994 11.32 -9.977 1 93.12 16 TYR B O 1
ATOM 1259 N N . CYS B 1 17 ? -2.281 9.453 -9.008 1 91.88 17 CYS B N 1
ATOM 1260 C CA . CYS B 1 17 ? -3.508 9.297 -8.234 1 91.88 17 CYS B CA 1
ATOM 1261 C C . CYS B 1 17 ? -3.26 9.586 -6.758 1 91.88 17 CYS B C 1
ATOM 1263 O O . CYS B 1 17 ? -2.156 9.977 -6.371 1 91.88 17 CYS B O 1
ATOM 1265 N N . CYS B 1 18 ? -4.254 9.367 -5.914 1 91.69 18 CYS B N 1
ATOM 1266 C CA . CYS B 1 18 ? -4.32 9.797 -4.52 1 91.69 18 CYS B CA 1
ATOM 1267 C C . CYS B 1 18 ? -3.131 9.266 -3.73 1 91.69 18 CYS B C 1
ATOM 1269 O O . CYS B 1 18 ? -2.395 10.047 -3.115 1 91.69 18 CYS B O 1
ATOM 1271 N N . SER B 1 19 ? -2.91 7.918 -3.719 1 96.31 19 SER B N 1
ATOM 1272 C CA . SER B 1 19 ? -1.816 7.344 -2.941 1 96.31 19 SER B CA 1
ATOM 1273 C C . SER B 1 19 ? -0.464 7.848 -3.434 1 96.31 19 SER B C 1
ATOM 1275 O O . SER B 1 19 ? 0.433 8.117 -2.631 1 96.31 19 SER B O 1
ATOM 1277 N N . GLN B 1 20 ? -0.322 8.031 -4.754 1 96.38 20 GLN B N 1
ATOM 1278 C CA . GLN B 1 20 ? 0.924 8.523 -5.332 1 96.38 20 GLN B CA 1
ATOM 1279 C C . GLN B 1 20 ? 1.158 9.992 -4.969 1 96.38 20 GLN B C 1
ATOM 1281 O O . GLN B 1 20 ? 2.279 10.383 -4.641 1 96.38 20 GLN B O 1
ATOM 1286 N N . LEU B 1 21 ? 0.106 10.75 -5 1 94.38 21 LEU B N 1
ATOM 1287 C CA . LEU B 1 21 ? 0.226 12.164 -4.691 1 94.38 21 LEU B CA 1
ATOM 1288 C C . LEU B 1 21 ? 0.655 12.375 -3.24 1 94.38 21 LEU B C 1
ATOM 1290 O O . LEU B 1 21 ? 1.473 13.25 -2.949 1 94.38 21 LEU B O 1
ATOM 1294 N N . LEU B 1 22 ? 0.123 11.602 -2.369 1 95 22 LEU B N 1
ATOM 1295 C CA . LEU B 1 22 ? 0.47 11.719 -0.958 1 95 22 LEU B CA 1
ATOM 1296 C C . LEU B 1 22 ? 1.954 11.445 -0.738 1 95 22 LEU B C 1
ATOM 1298 O O . LEU B 1 22 ? 2.635 12.211 -0.056 1 95 22 LEU B O 1
ATOM 1302 N N . VAL B 1 23 ? 2.469 10.336 -1.3 1 96.94 23 VAL B N 1
ATOM 1303 C CA . VAL B 1 23 ? 3.871 10 -1.072 1 96.94 23 VAL B CA 1
ATOM 1304 C C . VAL B 1 23 ? 4.766 11.023 -1.769 1 96.94 23 VAL B C 1
ATOM 1306 O O . VAL B 1 23 ? 5.855 11.336 -1.283 1 96.94 23 VAL B O 1
ATOM 1309 N N . GLN B 1 24 ? 4.285 11.586 -2.873 1 94.62 24 GLN B N 1
ATOM 1310 C CA . GLN B 1 24 ? 5.059 12.602 -3.586 1 94.62 24 GLN B CA 1
ATOM 1311 C C . GLN B 1 24 ? 5.207 13.867 -2.752 1 94.62 24 GLN B C 1
ATOM 1313 O O . GLN B 1 24 ? 6.203 14.586 -2.875 1 94.62 24 GLN B O 1
ATOM 1318 N N . GLN B 1 25 ? 4.211 14.148 -1.914 1 93.56 25 GLN B N 1
ATOM 1319 C CA . GLN B 1 25 ? 4.352 15.281 -1.003 1 93.56 25 GLN B CA 1
ATOM 1320 C C . GLN B 1 25 ? 5.598 15.133 -0.135 1 93.56 25 GLN B C 1
ATOM 1322 O O . GLN B 1 25 ? 6.363 16.078 0.03 1 93.56 25 GLN B O 1
ATOM 1327 N N . LEU B 1 26 ? 5.773 13.977 0.439 1 95.69 26 LEU B N 1
ATOM 1328 C CA . LEU B 1 26 ? 6.93 13.742 1.296 1 95.69 26 LEU B CA 1
ATOM 1329 C C . LEU B 1 26 ? 8.219 13.734 0.481 1 95.69 26 LEU B C 1
ATOM 1331 O O . LEU B 1 26 ? 9.203 14.375 0.86 1 95.69 26 LEU B O 1
ATOM 1335 N N . LEU B 1 27 ? 8.227 13.016 -0.659 1 96.31 27 LEU B N 1
ATOM 1336 C CA . LEU B 1 27 ? 9.43 12.883 -1.476 1 96.31 27 LEU B CA 1
ATOM 1337 C C . LEU B 1 27 ? 9.898 14.25 -1.972 1 96.31 27 LEU B C 1
ATOM 1339 O O . LEU B 1 27 ? 11.094 14.555 -1.924 1 96.31 27 LEU B O 1
ATOM 1343 N N . GLN B 1 28 ? 8.953 15.039 -2.395 1 92.69 28 GLN B N 1
ATOM 1344 C CA . GLN B 1 28 ? 9.297 16.375 -2.865 1 92.69 28 GLN B CA 1
ATOM 1345 C C . GLN B 1 28 ? 9.867 17.234 -1.734 1 92.69 28 GLN B C 1
ATOM 1347 O O . GLN B 1 28 ? 10.859 17.938 -1.924 1 92.69 28 GLN B O 1
ATOM 1352 N N . ALA B 1 29 ? 9.227 17.141 -0.585 1 92.44 29 ALA B N 1
ATOM 1353 C CA . ALA B 1 29 ? 9.711 17.875 0.576 1 92.44 29 ALA B CA 1
ATOM 1354 C C . ALA B 1 29 ? 11.133 17.453 0.938 1 92.44 29 ALA B C 1
ATOM 1356 O O . ALA B 1 29 ? 11.922 18.266 1.427 1 92.44 29 ALA B O 1
ATOM 1357 N N . GLN B 1 30 ? 11.492 16.203 0.65 1 95.94 30 GLN B N 1
ATOM 1358 C CA . GLN B 1 30 ? 12.812 15.672 0.955 1 95.94 30 GLN B CA 1
ATOM 1359 C C . GLN B 1 30 ? 13.773 15.898 -0.209 1 95.94 30 GLN B C 1
ATOM 1361 O O . GLN B 1 30 ? 14.969 15.586 -0.108 1 95.94 30 GLN B O 1
ATOM 1366 N N . GLY B 1 31 ? 13.273 16.375 -1.336 1 95.38 31 GLY B N 1
ATOM 1367 C CA . GLY B 1 31 ? 14.094 16.562 -2.521 1 95.38 31 GLY B CA 1
ATOM 1368 C C . GLY B 1 31 ? 14.523 15.25 -3.158 1 95.38 31 GLY B C 1
ATOM 1369 O O . GLY B 1 31 ? 15.633 15.141 -3.686 1 95.38 31 GLY B O 1
ATOM 1370 N N . ARG B 1 32 ? 13.688 14.234 -3.012 1 96.06 32 ARG B N 1
ATOM 1371 C CA . ARG B 1 32 ? 14.016 12.898 -3.516 1 96.06 32 ARG B CA 1
ATOM 1372 C C . ARG B 1 32 ? 13.031 12.469 -4.594 1 96.06 32 ARG B C 1
ATOM 1374 O O . ARG B 1 32 ? 11.898 12.953 -4.648 1 96.06 32 ARG B O 1
ATOM 1381 N N . GLU B 1 33 ? 13.531 11.617 -5.449 1 95.81 33 GLU B N 1
ATOM 1382 C CA . GLU B 1 33 ? 12.727 10.875 -6.41 1 95.81 33 GLU B CA 1
ATOM 1383 C C . GLU B 1 33 ? 12.914 9.367 -6.242 1 95.81 33 GLU B C 1
ATOM 1385 O O . GLU B 1 33 ? 14.039 8.867 -6.309 1 95.81 33 GLU B O 1
ATOM 1390 N N . VAL B 1 34 ? 11.883 8.68 -5.988 1 97.06 34 VAL B N 1
ATOM 1391 C CA . VAL B 1 34 ? 11.906 7.23 -5.836 1 97.06 34 VAL B CA 1
ATOM 1392 C C . VAL B 1 34 ? 10.852 6.598 -6.738 1 97.06 34 VAL B C 1
ATOM 1394 O O . VAL B 1 34 ? 9.82 6.125 -6.258 1 97.06 34 VAL B O 1
ATOM 1397 N N . PRO B 1 35 ? 11.117 6.484 -8.008 1 98 35 PRO B N 1
ATOM 1398 C CA . PRO B 1 35 ? 10.117 6.062 -9 1 98 35 PRO B CA 1
ATOM 1399 C C . PRO B 1 35 ? 9.5 4.703 -8.672 1 98 35 PRO B C 1
ATOM 1401 O O . PRO B 1 35 ? 8.305 4.5 -8.867 1 98 35 PRO B O 1
ATOM 1404 N N . ASP B 1 36 ? 10.305 3.736 -8.172 1 98.44 36 ASP B N 1
ATOM 1405 C CA . ASP B 1 36 ? 9.781 2.412 -7.844 1 98.44 36 ASP B CA 1
ATOM 1406 C C . ASP B 1 36 ? 8.68 2.5 -6.793 1 98.44 36 ASP B C 1
ATOM 1408 O O . ASP B 1 36 ? 7.672 1.795 -6.883 1 98.44 36 ASP B O 1
ATOM 1412 N N . LEU B 1 37 ? 8.938 3.338 -5.801 1 98.56 37 LEU B N 1
ATOM 1413 C CA . LEU B 1 37 ? 7.949 3.527 -4.742 1 98.56 37 LEU B CA 1
ATOM 1414 C C . LEU B 1 37 ? 6.676 4.164 -5.293 1 98.56 37 LEU B C 1
ATOM 1416 O O . LEU B 1 37 ? 5.57 3.689 -5.02 1 98.56 37 LEU B O 1
ATOM 1420 N N . VAL B 1 38 ? 6.824 5.211 -6.102 1 98.38 38 VAL B N 1
ATOM 1421 C CA . VAL B 1 38 ? 5.684 5.898 -6.695 1 98.38 38 VAL B CA 1
ATOM 1422 C C . VAL B 1 38 ? 4.922 4.941 -7.609 1 98.38 38 VAL B C 1
ATOM 1424 O O . VAL B 1 38 ? 3.689 4.902 -7.586 1 98.38 38 VAL B O 1
ATOM 1427 N N . ARG B 1 39 ? 5.637 4.148 -8.352 1 98.38 39 ARG B N 1
ATOM 1428 C CA . ARG B 1 39 ? 5.043 3.176 -9.258 1 98.38 39 ARG B CA 1
ATOM 1429 C C . ARG B 1 39 ? 4.246 2.125 -8.492 1 98.38 39 ARG B C 1
ATOM 1431 O O . ARG B 1 39 ? 3.113 1.809 -8.852 1 98.38 39 ARG B O 1
ATOM 1438 N N . ALA B 1 40 ? 4.809 1.595 -7.473 1 98.69 40 ALA B N 1
ATOM 1439 C CA . ALA B 1 40 ? 4.148 0.571 -6.664 1 98.69 40 ALA B CA 1
ATOM 1440 C C . ALA B 1 40 ? 2.852 1.103 -6.059 1 98.69 40 ALA B C 1
ATOM 1442 O O . ALA B 1 40 ? 1.837 0.403 -6.039 1 98.69 40 ALA B O 1
ATOM 1443 N N . LEU B 1 41 ? 2.857 2.363 -5.625 1 98.69 41 LEU B N 1
ATOM 1444 C CA . LEU B 1 41 ? 1.694 2.918 -4.941 1 98.69 41 LEU B CA 1
ATOM 1445 C C . LEU B 1 41 ? 0.581 3.236 -5.934 1 98.69 41 LEU B C 1
ATOM 1447 O O . LEU B 1 41 ? -0.561 3.48 -5.535 1 98.69 41 LEU B O 1
ATOM 1451 N N . HIS B 1 42 ? 0.873 3.191 -7.234 1 98.12 42 HIS B N 1
ATOM 1452 C CA . HIS B 1 42 ? -0.186 3.221 -8.234 1 98.12 42 HIS B CA 1
ATOM 1453 C C . HIS B 1 42 ? -1.167 2.072 -8.031 1 98.12 42 HIS B C 1
ATOM 1455 O O . HIS B 1 42 ? -2.348 2.191 -8.367 1 98.12 42 HIS B O 1
ATOM 1461 N N . GLY B 1 43 ? -0.742 1.006 -7.473 1 98.25 43 GLY B N 1
ATOM 1462 C CA . GLY B 1 43 ? -1.577 -0.161 -7.234 1 98.25 43 GLY B CA 1
ATOM 1463 C C . GLY B 1 43 ? -2.654 0.08 -6.191 1 98.25 43 GLY B C 1
ATOM 1464 O O . GLY B 1 43 ? -3.613 -0.69 -6.094 1 98.25 43 GLY B O 1
ATOM 1465 N N . LEU B 1 44 ? -2.533 1.133 -5.441 1 97.88 44 LEU B N 1
ATOM 1466 C CA . LEU B 1 44 ? -3.463 1.427 -4.355 1 97.88 44 LEU B CA 1
ATOM 1467 C C . LEU B 1 44 ? -4.48 2.48 -4.781 1 97.88 44 LEU B C 1
ATOM 1469 O O . LEU B 1 44 ? -5.387 2.818 -4.016 1 97.88 44 LEU B O 1
ATOM 1473 N N . CYS B 1 45 ? -4.355 2.951 -5.988 1 94.31 45 CYS B N 1
ATOM 1474 C CA . CYS B 1 45 ? -5.227 4.008 -6.496 1 94.31 45 CYS B CA 1
ATOM 1475 C C . CYS B 1 45 ? -6.633 3.482 -6.75 1 94.31 45 CYS B C 1
ATOM 1477 O O . CYS B 1 45 ? -6.812 2.297 -7.039 1 94.31 45 CYS B O 1
ATOM 1479 N N . HIS B 1 46 ? -7.602 4.359 -6.535 1 92.31 46 HIS B N 1
ATOM 1480 C CA . HIS B 1 46 ? -8.984 4.074 -6.883 1 92.31 46 HIS B CA 1
ATOM 1481 C C . HIS B 1 46 ? -9.461 2.781 -6.227 1 92.31 46 HIS B C 1
ATOM 1483 O O . HIS B 1 46 ? -10.141 1.97 -6.863 1 92.31 46 HIS B O 1
ATOM 1489 N N . GLY B 1 47 ? -9.062 2.564 -5.008 1 93.56 47 GLY B N 1
ATOM 1490 C CA . GLY B 1 47 ? -9.484 1.365 -4.305 1 93.56 47 GLY B CA 1
ATOM 1491 C C . GLY B 1 47 ? -8.961 0.088 -4.938 1 93.56 47 GLY B C 1
ATOM 1492 O O . GLY B 1 47 ? -9.711 -0.882 -5.094 1 93.56 47 GLY B O 1
ATOM 1493 N N . ILE B 1 48 ? -7.734 0.115 -5.344 1 95.81 48 ILE B N 1
ATOM 1494 C CA . ILE B 1 48 ? -7.098 -1.012 -6.016 1 95.81 48 ILE B CA 1
ATOM 1495 C C . ILE B 1 48 ? -7.785 -1.27 -7.355 1 95.81 48 ILE B C 1
ATOM 1497 O O . ILE B 1 48 ? -8.398 -2.32 -7.551 1 95.81 48 ILE B O 1
ATOM 1501 N N . GLY B 1 49 ? -7.66 -0.323 -8.289 1 90.94 49 GLY B N 1
ATOM 1502 C CA . GLY B 1 49 ? -8.141 -0.453 -9.648 1 90.94 49 GLY B CA 1
ATOM 1503 C C . GLY B 1 49 ? -9.656 -0.4 -9.758 1 90.94 49 GLY B C 1
ATOM 1504 O O . GLY B 1 49 ? -10.266 -1.223 -10.445 1 90.94 49 GLY B O 1
ATOM 1505 N N . GLN B 1 50 ? -10.289 0.329 -8.961 1 84.25 50 GLN B N 1
ATOM 1506 C CA . GLN B 1 50 ? -11.734 0.532 -9.016 1 84.25 50 GLN B CA 1
ATOM 1507 C C . GLN B 1 50 ? -12.484 -0.695 -8.5 1 84.25 50 GLN B C 1
ATOM 1509 O O . GLN B 1 50 ? -13.562 -1.028 -9 1 84.25 50 GLN B O 1
ATOM 1514 N N . SER B 1 51 ? -11.977 -1.401 -7.605 1 82.25 51 SER B N 1
ATOM 1515 C CA . SER B 1 51 ? -12.57 -2.619 -7.07 1 82.25 51 SER B CA 1
ATOM 1516 C C . SER B 1 51 ? -13.438 -2.316 -5.848 1 82.25 51 SER B C 1
ATOM 1518 O O . SER B 1 51 ? -14.039 -3.223 -5.27 1 82.25 51 SER B O 1
ATOM 1520 N N . GLY B 1 52 ? -13.492 -1.01 -5.484 1 88.25 52 GLY B N 1
ATOM 1521 C CA . GLY B 1 52 ? -14.148 -0.669 -4.23 1 88.25 52 GLY B CA 1
ATOM 1522 C C . GLY B 1 52 ? -13.297 -0.975 -3.012 1 88.25 52 GLY B C 1
ATOM 1523 O O . GLY B 1 52 ? -13.797 -0.971 -1.883 1 88.25 52 GLY B O 1
ATOM 1524 N N . GLY B 1 53 ? -12.133 -1.29 -3.18 1 94.81 53 GLY B N 1
ATOM 1525 C CA . GLY B 1 53 ? -11.188 -1.592 -2.115 1 94.81 53 GLY B CA 1
ATOM 1526 C C . GLY B 1 53 ? -10.891 -0.398 -1.229 1 94.81 53 GLY B C 1
ATOM 1527 O O . GLY B 1 53 ? -11.57 0.626 -1.306 1 94.81 53 GLY B O 1
ATOM 1528 N N . PRO B 1 54 ? -9.953 -0.596 -0.3 1 96.56 54 PRO B N 1
ATOM 1529 C CA . PRO B 1 54 ? -9.633 0.488 0.631 1 96.56 54 PRO B CA 1
ATOM 1530 C C . PRO B 1 54 ? -9.188 1.764 -0.079 1 96.56 54 PRO B C 1
ATOM 1532 O O . PRO B 1 54 ? -8.484 1.697 -1.095 1 96.56 54 PRO B O 1
ATOM 1535 N N . CYS B 1 55 ? -9.609 2.889 0.468 1 96.5 55 CYS B N 1
ATOM 1536 C CA . CYS B 1 55 ? -9.219 4.188 -0.07 1 96.5 55 CYS B CA 1
ATOM 1537 C C . CYS B 1 55 ? -7.703 4.324 -0.121 1 96.5 55 CYS B C 1
ATOM 1539 O O . CYS B 1 55 ? -7.012 4.004 0.848 1 96.5 55 CYS B O 1
ATOM 1541 N N . GLY B 1 56 ? -7.121 4.871 -1.171 1 96.5 56 GLY B N 1
ATOM 1542 C CA . GLY B 1 56 ? -5.695 5.078 -1.347 1 96.5 56 GLY B CA 1
ATOM 1543 C C . GLY B 1 56 ? -5.113 6.082 -0.37 1 96.5 56 GLY B C 1
ATOM 1544 O O . GLY B 1 56 ? -3.918 6.043 -0.07 1 96.5 56 GLY B O 1
ATOM 1545 N N . LEU B 1 57 ? -5.973 7 0.114 1 96.94 57 LEU B N 1
ATOM 1546 C CA . LEU B 1 57 ? -5.496 7.973 1.088 1 96.94 57 LEU B CA 1
ATOM 1547 C C . LEU B 1 57 ? -5.242 7.312 2.439 1 96.94 57 LEU B C 1
ATOM 1549 O O . LEU B 1 57 ? -4.371 7.754 3.195 1 96.94 57 LEU B O 1
ATOM 1553 N N . LEU B 1 58 ? -5.984 6.238 2.744 1 98.06 58 LEU B N 1
ATOM 1554 C CA . LEU B 1 58 ? -5.727 5.449 3.943 1 98.06 58 LEU B CA 1
ATOM 1555 C C . LEU B 1 58 ? -4.438 4.645 3.797 1 98.06 58 LEU B C 1
ATOM 1557 O O . LEU B 1 58 ? -3.514 4.797 4.598 1 98.06 58 LEU B O 1
ATOM 1561 N N . THR B 1 59 ? -4.34 3.855 2.75 1 98.5 59 THR B N 1
ATOM 1562 C CA . THR B 1 59 ? -3.197 2.969 2.561 1 98.5 59 THR B CA 1
ATOM 1563 C C . THR B 1 59 ? -1.954 3.762 2.17 1 98.5 59 THR B C 1
ATOM 1565 O O . THR B 1 59 ? -0.854 3.479 2.648 1 98.5 59 THR B O 1
ATOM 1568 N N . GLY B 1 60 ? -2.109 4.754 1.304 1 98.31 60 GLY B N 1
ATOM 1569 C CA . GLY B 1 60 ? -0.991 5.605 0.937 1 98.31 60 GLY B CA 1
ATOM 1570 C C . GLY B 1 60 ? -0.419 6.379 2.111 1 98.31 60 GLY B C 1
ATOM 1571 O O . GLY B 1 60 ? 0.798 6.535 2.223 1 98.31 60 GLY B O 1
ATOM 1572 N N . GLY B 1 61 ? -1.333 6.902 2.938 1 98.38 61 GLY B N 1
ATOM 1573 C CA . GLY B 1 61 ? -0.866 7.602 4.125 1 98.38 61 GLY B CA 1
ATOM 1574 C C . GLY B 1 61 ? -0.062 6.715 5.059 1 98.38 61 GLY B C 1
ATOM 1575 O O . GLY B 1 61 ? 0.942 7.152 5.625 1 98.38 61 GLY B O 1
ATOM 1576 N N . ALA B 1 62 ? -0.53 5.5 5.258 1 98.69 62 ALA B N 1
ATOM 1577 C CA . ALA B 1 62 ? 0.217 4.531 6.059 1 98.69 62 ALA B CA 1
ATOM 1578 C C . ALA B 1 62 ? 1.611 4.305 5.48 1 98.69 62 ALA B C 1
ATOM 1580 O O . ALA B 1 62 ? 2.592 4.219 6.227 1 98.69 62 ALA B O 1
ATOM 1581 N N . CYS B 1 63 ? 1.72 4.238 4.152 1 98.81 63 CYS B N 1
ATOM 1582 C CA . CYS B 1 63 ? 3.002 4.035 3.486 1 98.81 63 CYS B CA 1
ATOM 1583 C C . CYS B 1 63 ? 3.928 5.223 3.715 1 98.81 63 CYS B C 1
ATOM 1585 O O . CYS B 1 63 ? 5.137 5.047 3.895 1 98.81 63 CYS B O 1
ATOM 1587 N N . VAL B 1 64 ? 3.377 6.422 3.686 1 98.5 64 VAL B N 1
ATOM 1588 C CA . VAL B 1 64 ? 4.176 7.621 3.9 1 98.5 64 VAL B CA 1
ATOM 1589 C C . VAL B 1 64 ? 4.789 7.594 5.301 1 98.5 64 VAL B C 1
ATOM 1591 O O . VAL B 1 64 ? 5.984 7.836 5.465 1 98.5 64 VAL B O 1
ATOM 1594 N N . LEU B 1 65 ? 4.004 7.281 6.297 1 98.5 65 LEU B N 1
ATOM 1595 C CA . LEU B 1 65 ? 4.504 7.199 7.664 1 98.5 65 LEU B CA 1
ATOM 1596 C C . LEU B 1 65 ? 5.586 6.133 7.781 1 98.5 65 LEU B C 1
ATOM 1598 O O . LEU B 1 65 ? 6.621 6.355 8.414 1 98.5 65 LEU B O 1
ATOM 1602 N N . ALA B 1 66 ? 5.352 5.016 7.148 1 98.5 66 ALA B N 1
ATOM 1603 C CA . ALA B 1 66 ? 6.301 3.908 7.227 1 98.5 66 ALA B CA 1
ATOM 1604 C C . ALA B 1 66 ? 7.594 4.242 6.484 1 98.5 66 ALA B C 1
ATOM 1606 O O . ALA B 1 66 ? 8.672 3.76 6.852 1 98.5 66 ALA B O 1
ATOM 1607 N N . LEU B 1 67 ? 7.453 5.062 5.418 1 98.38 67 LEU B N 1
ATOM 1608 C CA . LEU B 1 67 ? 8.656 5.48 4.703 1 98.38 67 LEU B CA 1
ATOM 1609 C C . LEU B 1 67 ? 9.641 6.164 5.645 1 98.38 67 LEU B C 1
ATOM 1611 O O . LEU B 1 67 ? 10.852 6.082 5.445 1 98.38 67 LEU B O 1
ATOM 1615 N N . LEU B 1 68 ? 9.148 6.766 6.68 1 98.12 68 LEU B N 1
ATOM 1616 C CA . LEU B 1 68 ? 9.992 7.473 7.645 1 98.12 68 LEU B CA 1
ATOM 1617 C C . LEU B 1 68 ? 10.375 6.559 8.805 1 98.12 68 LEU B C 1
ATOM 1619 O O . LEU B 1 68 ? 11.438 6.723 9.398 1 98.12 68 LEU B O 1
ATOM 1623 N N . ALA B 1 69 ? 9.586 5.535 9.055 1 97.81 69 ALA B N 1
ATOM 1624 C CA . ALA B 1 69 ? 9.734 4.895 10.359 1 97.81 69 ALA B CA 1
ATOM 1625 C C . ALA B 1 69 ? 9.82 3.379 10.227 1 97.81 69 ALA B C 1
ATOM 1627 O O . ALA B 1 69 ? 10.062 2.674 11.203 1 97.81 69 ALA B O 1
ATOM 1628 N N . GLY B 1 70 ? 9.625 2.863 9.055 1 97.38 70 GLY B N 1
ATOM 1629 C CA . GLY B 1 70 ? 9.594 1.422 8.859 1 97.38 70 GLY B CA 1
ATOM 1630 C C . GLY B 1 70 ? 10.969 0.826 8.617 1 97.38 70 GLY B C 1
ATOM 1631 O O . GLY B 1 70 ? 11.969 1.549 8.57 1 97.38 70 GLY B O 1
ATOM 1632 N N . LYS B 1 71 ? 10.992 -0.492 8.492 1 97.31 71 LYS B N 1
ATOM 1633 C CA . LYS B 1 71 ? 12.18 -1.248 8.117 1 97.31 71 LYS B CA 1
ATOM 1634 C C . LYS B 1 71 ? 12.219 -1.502 6.609 1 97.31 71 LYS B C 1
ATOM 1636 O O . LYS B 1 71 ? 11.234 -1.954 6.027 1 97.31 71 LYS B O 1
ATOM 1641 N N . GLY B 1 72 ? 13.383 -1.202 5.973 1 96.94 72 GLY B N 1
ATOM 1642 C CA . GLY B 1 72 ? 13.422 -1.332 4.527 1 96.94 72 GLY B CA 1
ATOM 1643 C C . GLY B 1 72 ? 14.57 -2.201 4.039 1 96.94 72 GLY B C 1
ATOM 1644 O O . GLY B 1 72 ? 14.586 -2.631 2.885 1 96.94 72 GLY B O 1
ATOM 1645 N N . ALA B 1 73 ? 15.531 -2.416 4.914 1 95.88 73 ALA B N 1
ATOM 1646 C CA . ALA B 1 73 ? 16.734 -3.156 4.52 1 95.88 73 ALA B CA 1
ATOM 1647 C C . ALA B 1 73 ? 17.266 -3.99 5.676 1 95.88 73 ALA B C 1
ATOM 1649 O O . ALA B 1 73 ? 16.875 -3.797 6.828 1 95.88 73 ALA B O 1
ATOM 1650 N N . GLU B 1 74 ? 18.125 -4.879 5.211 1 92.25 74 GLU B N 1
ATOM 1651 C CA . GLU B 1 74 ? 18.781 -5.691 6.23 1 92.25 74 GLU B CA 1
ATOM 1652 C C . GLU B 1 74 ? 19.5 -4.82 7.254 1 92.25 74 GLU B C 1
ATOM 1654 O O . GLU B 1 74 ? 20.141 -3.826 6.891 1 92.25 74 GLU B O 1
ATOM 1659 N N . GLY B 1 75 ? 19.422 -5.066 8.5 1 91.88 75 GLY B N 1
ATOM 1660 C CA . GLY B 1 75 ? 20.094 -4.324 9.555 1 91.88 75 GLY B CA 1
ATOM 1661 C C . GLY B 1 75 ? 19.266 -3.17 10.094 1 91.88 75 GLY B C 1
ATOM 1662 O O . GLY B 1 75 ? 19.578 -2.615 11.148 1 91.88 75 GLY B O 1
ATOM 1663 N N . GLU B 1 76 ? 18.297 -2.756 9.312 1 94.38 76 GLU B N 1
ATOM 1664 C CA . GLU B 1 76 ? 17.406 -1.708 9.805 1 94.38 76 GLU B CA 1
ATOM 1665 C C . GLU B 1 76 ? 16.359 -2.275 10.758 1 94.38 76 GLU B C 1
ATOM 1667 O O . GLU B 1 76 ? 15.984 -3.445 10.656 1 94.38 76 GLU B O 1
ATOM 1672 N N . GLU B 1 77 ? 16.016 -1.419 11.719 1 94.69 77 GLU B N 1
ATOM 1673 C CA . GLU B 1 77 ? 14.875 -1.709 12.586 1 94.69 77 GLU B CA 1
ATOM 1674 C C . GLU B 1 77 ? 13.805 -0.63 12.477 1 94.69 77 GLU B C 1
ATOM 1676 O O . GLU B 1 77 ? 14.117 0.553 12.328 1 94.69 77 GLU B O 1
ATOM 1681 N N . ALA B 1 78 ? 12.625 -1.097 12.531 1 95.56 78 ALA B N 1
ATOM 1682 C CA . ALA B 1 78 ? 11.531 -0.127 12.516 1 95.56 78 ALA B CA 1
ATOM 1683 C C . ALA B 1 78 ? 11.539 0.734 13.773 1 95.56 78 ALA B C 1
ATOM 1685 O O . ALA B 1 78 ? 11.977 0.288 14.836 1 95.56 78 ALA B O 1
ATOM 1686 N N . HIS B 1 79 ? 11.055 1.986 13.594 1 96 79 HIS B N 1
ATOM 1687 C CA . HIS B 1 79 ? 10.805 2.818 14.766 1 96 79 HIS B CA 1
ATOM 1688 C C . HIS B 1 79 ? 9.875 2.115 15.75 1 96 79 HIS B C 1
ATOM 1690 O O . HIS B 1 79 ? 8.883 1.511 15.344 1 96 79 HIS B O 1
ATOM 1696 N N . PRO B 1 80 ? 10.164 2.137 17.031 1 95.38 80 PRO B N 1
ATOM 1697 C CA . PRO B 1 80 ? 9.375 1.396 18.016 1 95.38 80 PRO B CA 1
ATOM 1698 C C . PRO B 1 80 ? 7.918 1.853 18.062 1 95.38 80 PRO B C 1
ATOM 1700 O O . PRO B 1 80 ? 7.043 1.091 18.484 1 95.38 80 PRO B O 1
ATOM 1703 N N . MET B 1 81 ? 7.691 3.035 17.609 1 95.56 81 MET B N 1
ATOM 1704 C CA . MET B 1 81 ? 6.332 3.559 17.688 1 95.56 81 MET B CA 1
ATOM 1705 C C . MET B 1 81 ? 5.629 3.457 16.344 1 95.56 81 MET B C 1
ATOM 1707 O O . MET B 1 81 ? 4.578 4.062 16.141 1 95.56 81 MET B O 1
ATOM 1711 N N . LEU B 1 82 ? 6.164 2.721 15.43 1 96.5 82 LEU B N 1
ATOM 1712 C CA . LEU B 1 82 ? 5.559 2.613 14.109 1 96.5 82 LEU B CA 1
ATOM 1713 C C . LEU B 1 82 ? 4.117 2.129 14.211 1 96.5 82 LEU B C 1
ATOM 1715 O O . LEU B 1 82 ? 3.205 2.762 13.68 1 96.5 82 LEU B O 1
ATOM 1719 N N . ALA B 1 83 ? 3.908 1.003 14.953 1 94.62 83 ALA B N 1
ATOM 1720 C CA . ALA B 1 83 ? 2.576 0.411 15.023 1 94.62 83 ALA B CA 1
ATOM 1721 C C . ALA B 1 83 ? 1.58 1.376 15.656 1 94.62 83 ALA B C 1
ATOM 1723 O O . ALA B 1 83 ? 0.508 1.628 15.102 1 94.62 83 ALA B O 1
ATOM 1724 N N . PRO B 1 84 ? 1.914 1.998 16.812 1 95.88 84 PRO B N 1
ATOM 1725 C CA . PRO B 1 84 ? 1.002 2.982 17.391 1 95.88 84 PRO B CA 1
ATOM 1726 C C . PRO B 1 84 ? 0.699 4.145 16.453 1 95.88 84 PRO B C 1
ATOM 1728 O O . PRO B 1 84 ? -0.439 4.617 16.391 1 95.88 84 PRO B O 1
ATOM 1731 N N . MET B 1 85 ? 1.671 4.598 15.727 1 97 85 MET B N 1
ATOM 1732 C CA . MET B 1 85 ? 1.501 5.707 14.789 1 97 85 MET B CA 1
ATOM 1733 C C . MET B 1 85 ? 0.552 5.32 13.664 1 97 85 MET B C 1
ATOM 1735 O O . MET B 1 85 ? -0.336 6.098 13.305 1 97 85 MET B O 1
ATOM 1739 N N . LEU B 1 86 ? 0.739 4.164 13.148 1 97.94 86 LEU B N 1
ATOM 1740 C CA . LEU B 1 86 ? -0.122 3.67 12.078 1 97.94 86 LEU B CA 1
ATOM 1741 C C . LEU B 1 86 ? -1.554 3.494 12.57 1 97.94 86 LEU B C 1
ATOM 1743 O O . LEU B 1 86 ? -2.504 3.842 11.867 1 97.94 86 LEU B O 1
ATOM 1747 N N . ASN B 1 87 ? -1.706 2.98 13.75 1 96.94 87 ASN B N 1
ATOM 1748 C CA . ASN B 1 87 ? -3.027 2.805 14.352 1 96.94 87 ASN B CA 1
ATOM 1749 C C . ASN B 1 87 ? -3.738 4.141 14.539 1 96.94 87 ASN B C 1
ATOM 1751 O O . ASN B 1 87 ? -4.945 4.246 14.312 1 96.94 87 ASN B O 1
ATOM 1755 N N . GLU B 1 88 ? -2.994 5.086 14.977 1 98.12 88 GLU B N 1
ATOM 1756 C CA . GLU B 1 88 ? -3.576 6.41 15.172 1 98.12 88 GLU B CA 1
ATOM 1757 C C . GLU B 1 88 ? -4.027 7.016 13.844 1 98.12 88 GLU B C 1
ATOM 1759 O O . GLU B 1 88 ? -5.109 7.605 13.758 1 98.12 88 GLU B O 1
ATOM 1764 N N . TYR B 1 89 ? -3.23 6.926 12.812 1 98.62 89 TYR B N 1
ATOM 1765 C CA . TYR B 1 89 ? -3.604 7.426 11.5 1 98.62 89 TYR B CA 1
ATOM 1766 C C . TYR B 1 89 ? -4.855 6.727 10.984 1 98.62 89 TYR B C 1
ATOM 1768 O O . TYR B 1 89 ? -5.801 7.379 10.531 1 98.62 89 TYR B O 1
ATOM 1776 N N . ALA B 1 90 ? -4.863 5.402 11.031 1 98.31 90 ALA B N 1
ATOM 1777 C CA . ALA B 1 90 ? -6.008 4.625 10.562 1 98.31 90 ALA B CA 1
ATOM 1778 C C . ALA B 1 90 ? -7.262 4.949 11.367 1 98.31 90 ALA B C 1
ATOM 1780 O O . ALA B 1 90 ? -8.344 5.109 10.797 1 98.31 90 ALA B O 1
ATOM 1781 N N . GLY B 1 91 ? -7.078 5 12.664 1 97.75 91 GLY B N 1
ATOM 1782 C CA . GLY B 1 91 ? -8.211 5.359 13.508 1 97.75 91 GLY B CA 1
ATOM 1783 C C . GLY B 1 91 ? -8.812 6.703 13.156 1 97.75 91 GLY B C 1
ATOM 1784 O O . GLY B 1 91 ? -10.039 6.828 13.047 1 97.75 91 GLY B O 1
ATOM 1785 N N . TRP B 1 92 ? -7.98 7.68 13 1 98.31 92 TRP B N 1
ATOM 1786 C CA . TRP B 1 92 ? -8.445 9 12.586 1 98.31 92 TRP B CA 1
ATOM 1787 C C . TRP B 1 92 ? -9.188 8.938 11.258 1 98.31 92 TRP B C 1
ATOM 1789 O O . TRP B 1 92 ? -10.25 9.531 11.102 1 98.31 92 TRP B O 1
ATOM 1799 N N . PHE B 1 93 ? -8.625 8.234 10.258 1 98.19 93 PHE B N 1
ATOM 1800 C CA . PHE B 1 93 ? -9.211 8.125 8.93 1 98.19 93 PHE B CA 1
ATOM 1801 C C . PHE B 1 93 ? -10.594 7.484 9 1 98.19 93 PHE B C 1
ATOM 1803 O O . PHE B 1 93 ? -11.523 7.926 8.328 1 98.19 93 PHE B O 1
ATOM 1810 N N . TYR B 1 94 ? -10.664 6.371 9.773 1 97.31 94 TYR B N 1
ATOM 1811 C CA . TYR B 1 94 ? -11.945 5.684 9.93 1 97.31 94 TYR B CA 1
ATOM 1812 C C . TYR B 1 94 ? -12.992 6.609 10.531 1 97.31 94 TYR B C 1
ATOM 1814 O O . TYR B 1 94 ? -14.133 6.645 10.07 1 97.31 94 TYR B O 1
ATOM 1822 N N . GLU B 1 95 ? -12.617 7.32 11.555 1 97.56 95 GLU B N 1
ATOM 1823 C CA . GLU B 1 95 ? -13.539 8.273 12.164 1 97.56 95 GLU B CA 1
ATOM 1824 C C . GLU B 1 95 ? -13.938 9.367 11.172 1 97.56 95 GLU B C 1
ATOM 1826 O O . GLU B 1 95 ? -15.117 9.719 11.07 1 97.56 95 GLU B O 1
ATOM 1831 N N . ARG B 1 96 ? -12.977 9.898 10.438 1 96.62 96 ARG B N 1
ATOM 1832 C CA . ARG B 1 96 ? -13.188 10.984 9.492 1 96.62 96 ARG B CA 1
ATOM 1833 C C . ARG B 1 96 ? -14.133 10.562 8.367 1 96.62 96 ARG B C 1
ATOM 1835 O O . ARG B 1 96 ? -14.906 11.375 7.863 1 96.62 96 ARG B O 1
ATOM 1842 N N . THR B 1 97 ? -14.109 9.312 7.996 1 96.31 97 THR B N 1
ATOM 1843 C CA . THR B 1 97 ? -14.875 8.859 6.84 1 96.31 97 THR B CA 1
ATOM 1844 C C . THR B 1 97 ? -16.125 8.094 7.277 1 96.31 97 THR B C 1
ATOM 1846 O O . THR B 1 97 ? -16.875 7.602 6.441 1 96.31 97 THR B O 1
ATOM 1849 N N . ALA B 1 98 ? -16.359 7.973 8.547 1 96.25 98 ALA B N 1
ATOM 1850 C CA . ALA B 1 98 ? -17.484 7.219 9.078 1 96.25 98 ALA B CA 1
ATOM 1851 C C . ALA B 1 98 ? -18.812 7.723 8.492 1 96.25 98 ALA B C 1
ATOM 1853 O O . ALA B 1 98 ? -19.703 6.934 8.203 1 96.25 98 ALA B O 1
ATOM 1854 N N . ALA B 1 99 ? -18.906 8.977 8.336 1 94.38 99 ALA B N 1
ATOM 1855 C CA . ALA B 1 99 ? -20.141 9.586 7.852 1 94.38 99 ALA B CA 1
ATOM 1856 C C . ALA B 1 99 ? -20.422 9.188 6.406 1 94.38 99 ALA B C 1
ATOM 1858 O O . ALA B 1 99 ? -21.547 9.305 5.93 1 94.38 99 ALA B O 1
ATOM 1859 N N . TYR B 1 100 ? -19.422 8.711 5.699 1 93.56 100 TYR B N 1
ATOM 1860 C CA . TYR B 1 100 ? -19.594 8.312 4.305 1 93.56 100 TYR B CA 1
ATOM 1861 C C . TYR B 1 100 ? -20.047 6.859 4.207 1 93.56 100 TYR B C 1
ATOM 1863 O O . TYR B 1 100 ? -20.266 6.348 3.109 1 93.56 100 TYR B O 1
ATOM 1871 N N . GLY B 1 101 ? -20.219 6.156 5.348 1 93.62 101 GLY B N 1
ATOM 1872 C CA . GLY B 1 101 ? -20.641 4.766 5.363 1 93.62 101 GLY B CA 1
ATOM 1873 C C . GLY B 1 101 ? -19.484 3.789 5.359 1 93.62 101 GLY B C 1
ATOM 1874 O O . GLY B 1 101 ? -19.672 2.584 5.199 1 93.62 101 GLY B O 1
ATOM 1875 N N . GLY B 1 102 ? -18.281 4.336 5.426 1 93 102 GLY B N 1
ATOM 1876 C CA . GLY B 1 102 ? -17.109 3.479 5.449 1 93 102 GLY B CA 1
ATOM 1877 C C . GLY B 1 102 ? -15.875 4.141 4.867 1 93 102 GLY B C 1
ATOM 1878 O O . GLY B 1 102 ? -15.797 5.367 4.785 1 93 102 GLY B O 1
ATOM 1879 N N . HIS B 1 103 ? 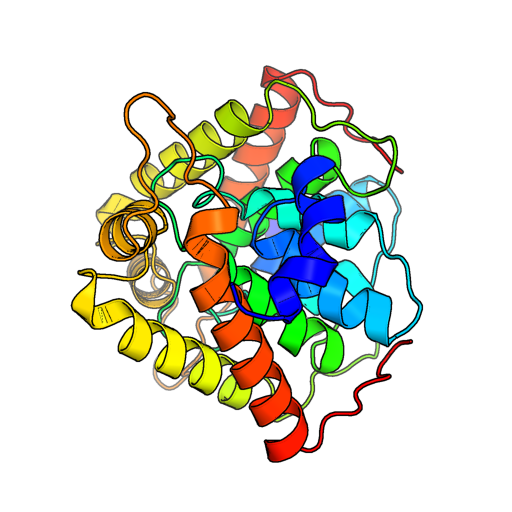-14.859 3.273 4.57 1 93.44 103 HIS B N 1
ATOM 1880 C CA . HIS B 1 103 ? -13.578 3.828 4.148 1 93.44 103 HIS B CA 1
ATOM 1881 C C . HIS B 1 103 ? -13.125 3.229 2.82 1 93.44 103 HIS B C 1
ATOM 1883 O O . HIS B 1 103 ? -11.945 3.297 2.473 1 93.44 103 HIS B O 1
ATOM 1889 N N . SER B 1 104 ? -14.062 2.525 2.141 1 94.31 104 SER B N 1
ATOM 1890 C CA . SER B 1 104 ? -13.742 2.092 0.785 1 94.31 104 SER B CA 1
ATOM 1891 C C . SER B 1 104 ? -13.695 3.273 -0.177 1 94.31 104 SER B C 1
ATOM 1893 O O . SER B 1 104 ? -14.297 4.316 0.085 1 94.31 104 SER B O 1
ATOM 1895 N N . CYS B 1 105 ? -12.953 3.115 -1.222 1 94.75 105 CYS B N 1
ATOM 1896 C CA . CYS B 1 105 ? -12.828 4.199 -2.189 1 94.75 105 CYS B CA 1
ATOM 1897 C C . CYS B 1 105 ? -14.195 4.656 -2.68 1 94.75 105 CYS B C 1
ATOM 1899 O O . CYS B 1 105 ? -14.445 5.855 -2.801 1 94.75 105 CYS B O 1
ATOM 1901 N N . ASP B 1 106 ? -15.109 3.686 -3.023 1 91.69 106 ASP B N 1
ATOM 1902 C CA . ASP B 1 106 ? -16.438 4.012 -3.531 1 91.69 106 ASP B CA 1
ATOM 1903 C C . ASP B 1 106 ? -17.25 4.797 -2.5 1 91.69 106 ASP B C 1
ATOM 1905 O O . ASP B 1 106 ? -17.922 5.77 -2.842 1 91.69 106 ASP B O 1
ATOM 1909 N N . GLN B 1 107 ? -17.219 4.391 -1.308 1 92.88 107 GLN B N 1
ATOM 1910 C CA . GLN B 1 107 ? -17.953 5.051 -0.234 1 92.88 107 GLN B CA 1
ATOM 1911 C C . GLN B 1 107 ? -17.422 6.461 0.008 1 92.88 107 GLN B C 1
ATOM 1913 O O . GLN B 1 107 ? -18.203 7.41 0.134 1 92.88 107 GLN B O 1
ATOM 1918 N N . VAL B 1 108 ? -16.094 6.574 0.096 1 94.19 108 VAL B N 1
ATOM 1919 C CA . VAL B 1 108 ? -15.453 7.855 0.36 1 94.19 108 VAL B CA 1
ATOM 1920 C C . VAL B 1 108 ? -15.727 8.82 -0.794 1 94.19 108 VAL B C 1
ATOM 1922 O O . VAL B 1 108 ? -16.078 9.977 -0.572 1 94.19 108 VAL B O 1
ATOM 1925 N N . ALA B 1 109 ? -15.578 8.305 -2.012 1 90.94 109 ALA B N 1
ATOM 1926 C CA . ALA B 1 109 ? -15.828 9.133 -3.189 1 90.94 109 ALA B CA 1
ATOM 1927 C C . ALA B 1 109 ? -17.266 9.625 -3.219 1 90.94 109 ALA B C 1
ATOM 1929 O O . ALA B 1 109 ? -17.531 10.789 -3.543 1 90.94 109 ALA B O 1
ATOM 1930 N N . ALA B 1 110 ? -18.172 8.75 -2.979 1 89.56 110 ALA B N 1
ATOM 1931 C CA . ALA B 1 110 ? -19.594 9.125 -2.939 1 89.56 110 ALA B CA 1
ATOM 1932 C C . ALA B 1 110 ? -19.844 10.18 -1.864 1 89.56 110 ALA B C 1
ATOM 1934 O O . ALA B 1 110 ? -20.562 11.148 -2.1 1 89.56 110 ALA B O 1
ATOM 1935 N N . GLY B 1 111 ? -19.281 9.953 -0.722 1 90.56 111 GLY B N 1
ATOM 1936 C CA . GLY B 1 111 ? -19.469 10.883 0.382 1 90.56 111 GLY B CA 1
ATOM 1937 C C . GLY B 1 111 ? -18.906 12.266 0.098 1 90.56 111 GLY B C 1
ATOM 1938 O O . GLY B 1 111 ? -19.438 13.266 0.578 1 90.56 111 GLY B O 1
ATOM 1939 N N . LEU B 1 112 ? -17.781 12.25 -0.673 1 88.44 112 LEU B N 1
ATOM 1940 C CA . LEU B 1 112 ? -17.125 13.508 -1.014 1 88.44 112 LEU B CA 1
ATOM 1941 C C . LEU B 1 112 ? -17.781 14.148 -2.232 1 88.44 112 LEU B C 1
ATOM 1943 O O . LEU B 1 112 ? -17.422 15.258 -2.623 1 88.44 112 LEU B O 1
ATOM 1947 N N . GLY B 1 113 ? -18.719 13.391 -2.791 1 81.81 113 GLY B N 1
ATOM 1948 C CA . GLY B 1 113 ? -19.344 13.875 -4.016 1 81.81 113 GLY B CA 1
ATOM 1949 C C . GLY B 1 113 ? -18.406 13.805 -5.219 1 81.81 113 GLY B C 1
ATOM 1950 O O . GLY B 1 113 ? -18.484 14.648 -6.113 1 81.81 113 GLY B O 1
ATOM 1951 N N . ALA B 1 114 ? -17.516 12.859 -5.168 1 70.56 114 ALA B N 1
ATOM 1952 C CA . ALA B 1 114 ? -16.5 12.75 -6.211 1 70.56 114 ALA B CA 1
ATOM 1953 C C . ALA B 1 114 ? -16.953 11.812 -7.324 1 70.56 114 ALA B C 1
ATOM 1955 O O . ALA B 1 114 ? -16.203 11.539 -8.266 1 70.56 114 ALA B O 1
ATOM 1956 N N . ARG B 1 115 ? -18.141 11.32 -7.176 1 64.44 115 ARG B N 1
ATOM 1957 C CA . ARG B 1 115 ? -18.625 10.453 -8.242 1 64.44 115 ARG B CA 1
ATOM 1958 C C . ARG B 1 115 ? -19.234 11.266 -9.375 1 64.44 115 ARG B C 1
ATOM 1960 O O . ARG B 1 115 ? -20.109 12.117 -9.141 1 64.44 115 ARG B O 1
ATOM 1967 N N . THR B 1 116 ? -18.406 11.516 -10.305 1 56.19 116 THR B N 1
ATOM 1968 C CA . THR B 1 116 ? -18.984 12.203 -11.461 1 56.19 116 THR B CA 1
ATOM 1969 C C . THR B 1 116 ? -19.75 11.219 -12.336 1 56.19 116 THR B C 1
ATOM 1971 O O . THR B 1 116 ? -19.422 10.039 -12.406 1 56.19 116 THR B O 1
ATOM 1974 N N . ALA B 1 117 ? -20.969 11.758 -12.789 1 50.56 117 ALA B N 1
ATOM 1975 C CA . ALA B 1 117 ? -21.828 11.047 -13.742 1 50.56 117 ALA B CA 1
ATOM 1976 C C . ALA B 1 117 ? -21 10.523 -14.922 1 50.56 117 ALA B C 1
ATOM 1978 O O . ALA B 1 117 ? -20.25 11.281 -15.547 1 50.56 117 ALA B O 1
ATOM 1979 N N . GLY B 1 118 ? -20.906 9.156 -15.055 1 50.38 118 GLY B N 1
ATOM 1980 C CA . GLY B 1 118 ? -20.359 8.539 -16.25 1 50.38 118 GLY B CA 1
ATOM 1981 C C . GLY B 1 118 ? -18.953 8.008 -16.047 1 50.38 118 GLY B C 1
ATOM 1982 O O . GLY B 1 118 ? -18.391 7.359 -16.953 1 50.38 118 GLY B O 1
ATOM 1983 N N . SER B 1 119 ? -18.141 8.547 -14.992 1 57.06 119 SER B N 1
ATOM 1984 C CA . SER B 1 119 ? -16.766 8.062 -14.898 1 57.06 119 SER B CA 1
ATOM 1985 C C . SER B 1 119 ? -16.641 6.988 -13.828 1 57.06 119 SER B C 1
ATOM 1987 O O . SER B 1 119 ? -17.281 7.055 -12.789 1 57.06 119 SER B O 1
ATOM 1989 N N . ALA B 1 120 ? -16.141 6.078 -14.273 1 56.19 120 ALA B N 1
ATOM 1990 C CA . ALA B 1 120 ? -15.906 4.926 -13.414 1 56.19 120 ALA B CA 1
ATOM 1991 C C . ALA B 1 120 ? -14.938 5.27 -12.281 1 56.19 120 ALA B C 1
ATOM 1993 O O . ALA B 1 120 ? -15.062 4.746 -11.172 1 56.19 120 ALA B O 1
ATOM 1994 N N . GLU B 1 121 ? -14.031 6.223 -12.516 1 64.88 121 GLU B N 1
ATOM 1995 C CA . GLU B 1 121 ? -13 6.566 -11.539 1 64.88 121 GLU B CA 1
ATOM 1996 C C . GLU B 1 121 ? -13.32 7.883 -10.836 1 64.88 121 GLU B C 1
ATOM 1998 O O . GLU B 1 121 ? -13.781 8.836 -11.477 1 64.88 121 GLU B O 1
ATOM 2003 N N . PRO B 1 122 ? -13.195 7.82 -9.539 1 68.94 122 PRO B N 1
ATOM 2004 C CA . PRO B 1 122 ? -13.383 9.102 -8.852 1 68.94 122 PRO B CA 1
ATOM 2005 C C . PRO B 1 122 ? -12.367 10.156 -9.297 1 68.94 122 PRO B C 1
ATOM 2007 O O . PRO B 1 122 ? -11.25 9.82 -9.68 1 68.94 122 PRO B O 1
ATOM 2010 N N . ASP B 1 123 ? -12.836 11.328 -9.297 1 70.56 123 ASP B N 1
ATOM 2011 C CA . ASP B 1 123 ? -11.992 12.477 -9.602 1 70.56 123 ASP B CA 1
ATOM 2012 C C . ASP B 1 123 ? -11.031 12.781 -8.453 1 70.56 123 ASP B C 1
ATOM 2014 O O . ASP B 1 123 ? -11.469 13.078 -7.34 1 70.56 123 ASP B O 1
ATOM 2018 N N . PRO B 1 124 ? -9.734 12.648 -8.75 1 70.31 124 PRO B N 1
ATOM 2019 C CA . PRO B 1 124 ? -8.781 12.922 -7.672 1 70.31 124 PRO B CA 1
ATOM 2020 C C . PRO B 1 124 ? -8.93 14.336 -7.098 1 70.31 124 PRO B C 1
ATOM 2022 O O . PRO B 1 124 ? -8.656 14.555 -5.918 1 70.31 124 PRO B O 1
ATOM 2025 N N . VAL B 1 125 ? -9.406 15.18 -7.898 1 70.56 125 VAL B N 1
ATOM 2026 C CA . VAL B 1 125 ? -9.586 16.562 -7.453 1 70.56 125 VAL B CA 1
ATOM 2027 C C . VAL B 1 125 ? -10.703 16.625 -6.414 1 70.56 125 VAL B C 1
ATOM 2029 O O . VAL B 1 125 ? -10.602 17.375 -5.438 1 70.56 125 VAL B O 1
ATOM 2032 N N . ALA B 1 126 ? -11.641 15.82 -6.633 1 74.12 126 ALA B N 1
ATOM 2033 C CA . ALA B 1 126 ? -12.758 15.805 -5.699 1 74.12 126 ALA B CA 1
ATOM 2034 C C . ALA B 1 126 ? -12.344 15.219 -4.355 1 74.12 126 ALA B C 1
ATOM 2036 O O . ALA B 1 126 ? -12.938 15.531 -3.322 1 74.12 126 ALA B O 1
ATOM 2037 N N . CYS B 1 127 ? -11.305 14.484 -4.348 1 85.44 127 CYS B N 1
ATOM 2038 C CA . CYS B 1 127 ? -10.789 13.914 -3.111 1 85.44 127 CYS B CA 1
ATOM 2039 C C . CYS B 1 127 ? -9.695 14.789 -2.516 1 85.44 127 CYS B C 1
ATOM 2041 O O . CYS B 1 127 ? -9.094 14.438 -1.501 1 85.44 127 CYS B O 1
ATOM 2043 N N . GLY B 1 128 ? -9.492 15.859 -3.154 1 86.38 128 GLY B N 1
ATOM 2044 C CA . GLY B 1 128 ? -8.383 16.734 -2.82 1 86.38 128 GLY B CA 1
ATOM 2045 C C . GLY B 1 128 ? -8.43 17.25 -1.392 1 86.38 128 GLY B C 1
ATOM 2046 O O . GLY B 1 128 ? -7.398 17.328 -0.723 1 86.38 128 GLY B O 1
ATOM 2047 N N . ASP B 1 129 ? -9.609 17.547 -0.917 1 87.31 129 ASP B N 1
ATOM 2048 C CA . ASP B 1 129 ? -9.727 18.031 0.454 1 87.31 129 ASP B CA 1
ATOM 2049 C C . ASP B 1 129 ? -9.312 16.969 1.456 1 87.31 129 ASP B C 1
ATOM 2051 O O . ASP B 1 129 ? -8.609 17.25 2.426 1 87.31 129 ASP B O 1
ATOM 2055 N N . LEU B 1 130 ? -9.82 15.828 1.221 1 92.81 130 LEU B N 1
ATOM 2056 C CA . LEU B 1 130 ? -9.453 14.734 2.115 1 92.81 130 LEU B CA 1
ATOM 2057 C C . LEU B 1 130 ? -7.961 14.43 2.025 1 92.81 130 LEU B C 1
ATOM 2059 O O . LEU B 1 130 ? -7.336 14.07 3.025 1 92.81 130 LEU B O 1
ATOM 2063 N N . LEU B 1 131 ? -7.398 14.531 0.84 1 94.31 131 LEU B N 1
ATOM 2064 C CA . LEU B 1 131 ? -5.957 14.367 0.68 1 94.31 131 LEU B CA 1
ATOM 2065 C C . LEU B 1 131 ? -5.199 15.375 1.539 1 94.31 131 LEU B C 1
ATOM 2067 O O . LEU B 1 131 ? -4.242 15.016 2.225 1 94.31 131 LEU B O 1
ATOM 2071 N N . ALA B 1 132 ? -5.633 16.594 1.448 1 93.44 132 ALA B N 1
ATOM 2072 C CA . ALA B 1 132 ? -4.996 17.641 2.25 1 93.44 13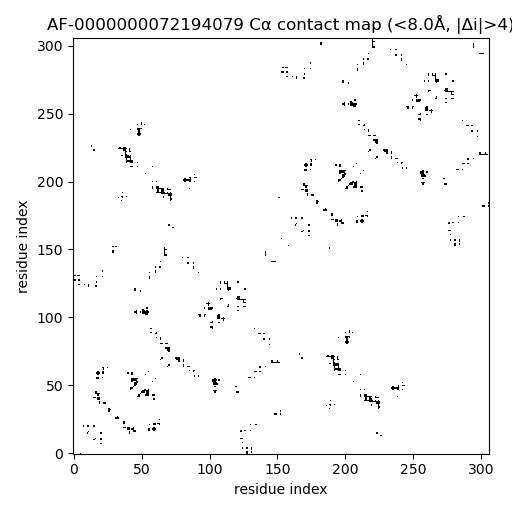2 ALA B CA 1
ATOM 2073 C C . ALA B 1 132 ? -5.105 17.328 3.74 1 93.44 132 ALA B C 1
ATOM 2075 O O . ALA B 1 132 ? -4.148 17.516 4.492 1 93.44 132 ALA B O 1
ATOM 2076 N N . GLU B 1 133 ? -6.23 16.891 4.141 1 95.12 133 GLU B N 1
ATOM 2077 C CA . GLU B 1 133 ? -6.441 16.531 5.539 1 95.12 133 GLU B CA 1
ATOM 2078 C C . GLU B 1 133 ? -5.539 15.367 5.953 1 95.12 133 GLU B C 1
ATOM 2080 O O . GLU B 1 133 ? -4.996 15.359 7.059 1 95.12 133 GLU B O 1
ATOM 2085 N N . CYS B 1 134 ? -5.438 14.398 5.121 1 96.88 134 CYS B N 1
ATOM 2086 C CA . CYS B 1 134 ? -4.539 13.273 5.383 1 96.88 134 CYS B CA 1
ATOM 2087 C C . CYS B 1 134 ? -3.104 13.758 5.551 1 96.88 134 CYS B C 1
ATOM 2089 O O . CYS B 1 134 ? -2.402 13.32 6.465 1 96.88 134 CYS B O 1
ATOM 2091 N N . TRP B 1 135 ? -2.688 14.648 4.676 1 96.19 135 TRP B N 1
ATOM 2092 C CA . TRP B 1 135 ? -1.332 15.188 4.754 1 96.19 135 TRP B CA 1
ATOM 2093 C C . TRP B 1 135 ? -1.116 15.93 6.066 1 96.19 135 TRP B C 1
ATOM 2095 O O . TRP B 1 135 ? -0.084 15.766 6.719 1 96.19 135 TRP B O 1
ATOM 2105 N N . GLU B 1 136 ? -2.064 16.719 6.438 1 96.81 136 GLU B N 1
ATOM 2106 C CA . GLU B 1 136 ? -1.986 17.438 7.703 1 96.81 136 GLU B CA 1
ATOM 2107 C C . GLU B 1 136 ? -1.877 16.469 8.883 1 96.81 136 GLU B C 1
ATOM 2109 O O . GLU B 1 136 ? -1.097 16.703 9.812 1 96.81 136 GLU B O 1
ATOM 2114 N N . LYS B 1 137 ? -2.705 15.453 8.844 1 98.19 137 LYS B N 1
ATOM 2115 C CA . LYS B 1 137 ? -2.646 14.461 9.906 1 98.19 137 LYS B CA 1
ATOM 2116 C C . LYS B 1 137 ? -1.282 13.773 9.953 1 98.19 137 LYS B C 1
ATOM 2118 O O . LYS B 1 137 ? -0.752 13.5 11.031 1 98.19 137 LYS B O 1
ATOM 2123 N N . ILE B 1 138 ? -0.687 13.461 8.828 1 97.94 138 ILE B N 1
ATOM 2124 C CA . ILE B 1 138 ? 0.635 12.852 8.742 1 97.94 138 ILE B CA 1
ATOM 2125 C C . ILE B 1 138 ? 1.675 13.781 9.367 1 97.94 138 ILE B C 1
ATOM 2127 O O . ILE B 1 138 ? 2.5 13.344 10.172 1 97.94 138 ILE B O 1
ATOM 2131 N N . LEU B 1 139 ? 1.604 15.062 9 1 97.19 139 LEU B N 1
ATOM 2132 C CA . LEU B 1 139 ? 2.535 16.031 9.562 1 97.19 139 LEU B CA 1
ATOM 2133 C C . LEU B 1 139 ? 2.385 16.109 11.078 1 97.19 139 LEU B C 1
ATOM 2135 O O . LEU B 1 139 ? 3.379 16.219 11.805 1 97.19 139 LEU B O 1
ATOM 2139 N N . GLU B 1 140 ? 1.158 16.094 11.508 1 98.06 140 GLU B N 1
ATOM 2140 C CA . GLU B 1 140 ? 0.893 16.094 12.945 1 98.06 140 GLU B CA 1
ATOM 2141 C C . GLU B 1 140 ? 1.552 14.891 13.625 1 98.06 140 GLU B C 1
ATOM 2143 O O . GLU B 1 140 ? 2.174 15.039 14.68 1 98.06 140 GLU B O 1
ATOM 2148 N N . LEU B 1 141 ? 1.402 13.719 13.07 1 98.25 141 LEU B N 1
ATOM 2149 C CA . LEU B 1 141 ? 1.955 12.508 13.656 1 98.25 141 LEU B CA 1
ATOM 2150 C C . LEU B 1 141 ? 3.48 12.531 13.625 1 98.25 141 LEU B C 1
ATOM 2152 O O . LEU B 1 141 ? 4.133 12.07 14.562 1 98.25 141 LEU B O 1
ATOM 2156 N N . ILE B 1 142 ? 4.082 13.047 12.555 1 97.19 142 ILE B N 1
ATOM 2157 C CA . ILE B 1 142 ? 5.531 13.188 12.461 1 97.19 142 ILE B CA 1
ATOM 2158 C C . ILE B 1 142 ? 6.047 14.031 13.625 1 97.19 142 ILE B C 1
ATOM 2160 O O . ILE B 1 142 ? 7.059 13.688 14.242 1 97.19 142 ILE B O 1
ATOM 2164 N N . GLN B 1 143 ? 5.336 15.078 13.898 1 97 143 GLN B N 1
ATOM 2165 C CA . GLN B 1 143 ? 5.715 15.961 14.992 1 97 143 GLN B CA 1
ATOM 2166 C C . GLN B 1 143 ? 5.477 15.297 16.344 1 97 143 GLN B C 1
ATOM 2168 O O . GLN B 1 143 ? 6.344 15.328 17.219 1 97 143 GLN B O 1
ATOM 2173 N N . THR B 1 144 ? 4.316 14.695 16.531 1 97.06 144 THR B N 1
ATOM 2174 C CA . THR B 1 144 ? 3.908 14.086 17.797 1 97.06 144 THR B CA 1
ATOM 2175 C C . THR B 1 144 ? 4.883 12.984 18.203 1 97.06 144 THR B C 1
ATOM 2177 O O . THR B 1 144 ? 5.238 12.867 19.375 1 97.06 144 THR B O 1
ATOM 2180 N N . TYR B 1 145 ? 5.328 12.219 17.234 1 96.62 145 TYR B N 1
ATOM 2181 C CA . TYR B 1 145 ? 6.172 11.062 17.531 1 96.62 145 TYR B CA 1
ATOM 2182 C C . TYR B 1 145 ? 7.641 11.375 17.266 1 96.62 145 TYR B C 1
ATOM 2184 O O . TYR B 1 145 ? 8.484 10.484 17.312 1 96.62 145 TYR B O 1
ATOM 2192 N N . ASP B 1 146 ? 7.977 12.617 16.953 1 95.25 146 ASP B N 1
ATOM 2193 C CA . ASP B 1 146 ? 9.328 13.133 16.781 1 95.25 146 ASP B CA 1
ATOM 2194 C C . ASP B 1 146 ? 10.094 12.328 15.734 1 95.25 146 ASP B C 1
ATOM 2196 O O . ASP B 1 146 ? 11.211 11.867 15.992 1 95.25 146 ASP B O 1
ATOM 2200 N N . LEU B 1 147 ? 9.398 12.109 14.633 1 96 147 LEU B N 1
ATOM 2201 C CA . LEU B 1 147 ? 10.055 11.414 13.531 1 96 147 LEU B CA 1
ATOM 2202 C C . LEU B 1 147 ? 11.023 12.344 12.812 1 96 147 LEU B C 1
ATOM 2204 O O . LEU B 1 147 ? 10.797 13.555 12.742 1 96 147 LEU B O 1
ATOM 2208 N N . ASP B 1 148 ? 12.125 11.75 12.359 1 94.44 148 ASP B N 1
ATOM 2209 C CA . ASP B 1 148 ? 13.016 12.5 11.477 1 94.44 148 ASP B CA 1
ATOM 2210 C C . ASP B 1 148 ? 12.414 12.648 10.078 1 94.44 148 ASP B C 1
ATOM 2212 O O . ASP B 1 148 ? 12.352 11.68 9.32 1 94.44 148 ASP B O 1
ATOM 2216 N N . PHE B 1 149 ? 12.008 13.781 9.711 1 92.44 149 PHE B N 1
ATOM 2217 C CA . PHE B 1 149 ? 11.352 14.109 8.445 1 92.44 149 PHE B CA 1
ATOM 2218 C C . PHE B 1 149 ? 12.273 13.797 7.266 1 92.44 149 PHE B C 1
ATOM 2220 O O . PHE B 1 149 ? 11.797 13.547 6.156 1 92.44 149 PHE B O 1
ATOM 2227 N N . MET B 1 150 ? 13.57 13.797 7.48 1 92.75 150 MET B N 1
ATOM 2228 C CA . MET B 1 150 ? 14.555 13.562 6.43 1 92.75 150 MET B CA 1
ATOM 2229 C C . MET B 1 150 ? 15.156 12.164 6.547 1 92.75 150 MET B C 1
ATOM 2231 O O . MET B 1 150 ? 16.203 11.891 5.973 1 92.75 150 MET B O 1
ATOM 2235 N N . ALA B 1 151 ? 14.398 11.336 7.277 1 88.5 151 ALA B N 1
ATOM 2236 C CA . ALA B 1 151 ? 14.898 9.977 7.441 1 88.5 151 ALA B CA 1
ATOM 2237 C C . ALA B 1 151 ? 15.109 9.297 6.09 1 88.5 151 ALA B C 1
ATOM 2239 O O . ALA B 1 151 ? 14.281 9.438 5.184 1 88.5 151 ALA B O 1
ATOM 2240 N N . HIS B 1 152 ? 16.266 8.688 5.895 1 84.25 152 HIS B N 1
ATOM 2241 C CA . HIS B 1 152 ? 16.625 7.879 4.738 1 84.25 152 HIS B CA 1
ATOM 2242 C C . HIS B 1 152 ? 16.797 8.742 3.492 1 84.25 152 HIS B C 1
ATOM 2244 O O . HIS B 1 152 ? 16.828 8.227 2.373 1 84.25 152 HIS B O 1
ATOM 2250 N N . ALA B 1 153 ? 16.688 10.039 3.691 1 84.06 153 ALA B N 1
ATOM 2251 C CA . ALA B 1 153 ? 16.922 10.945 2.562 1 84.06 153 ALA B CA 1
ATOM 2252 C C . ALA B 1 153 ? 18.406 11.07 2.25 1 84.06 153 ALA B C 1
ATOM 2254 O O . ALA B 1 153 ? 19.25 10.898 3.133 1 84.06 153 ALA B O 1
#

InterPro domains:
  IPR010181 CGCAxxGCC motif [PF09719] (16-140)

Secondary structure (DSSP, 8-state):
--HHHHHHHHHHHTT--HHHHHHHHHHHHHT---HHHHHHHGGGTHHHHHSS-B-HHHHHHHHHHHHHHS--STT----TTHHHHHHHHHHHHHHHHGGGTSSBHHHHHHHTT---TT-SS--TTTTHHHHHHHHHHHHHHHHHTT--TTTT-/--HHHHHHHHHHHTT--HHHHHHHHHHHHHT---HHHHHHHGGGTHHHHHSS-B-HHHHHHHHHHHHHHS--STT----TTHHHHHHHHHHHHHHHHGGGTSSBHHHHHHHHT---TT-SS--TTTTHHHHHHHHHHHHHHHHHTT--TTTT-

Sequence (306 aa):
MHPLMMDLLPLVRQGYCCSQLLVQQLLQAQGREVPDLVRALHGLCHGIGQSGGPCGLLTGGACVLALLAGKGAEGEEAHPMLAPMLNEYAGWFYERTAAYGGHSCDQVAAGLGARTAGSAEPDPVACGDLLAECWEKILELIQTYDLDFMAHAMHPLMMDLLPLVRQGYCCSQLLVQQLLQAQGREVPDLVRALHGLCHGIGQSGGPCGLLTGGACVLALLAGKGAEGEEAHPMLAPMLNEYAGWFYERTAAYGGHSCDQVAAGLGARTAGSAEPDPVACGDLLAECWEKILELIQTYDLDFMAHA

pLDDT: mean 90.49, std 11.2, range [50.38, 98.81]

Nearest PDB structures (foldseek):
  2c12-assembly1_D  TM=2.547E-01  e=4.768E+00  Fusarium oxysporum
  3d9f-assembly1_D  TM=2.546E-01  e=5.032E+00  Fusarium oxysporum
  2c12-assembly1_D  TM=2.547E-01  e=4.561E+00  Fusarium oxysporum
  3d9f-assembly1_D  TM=2.546E-01  e=4.561E+00  Fusarium oxysporum

Organism: NCBI:txid901

Radius of gyration: 17.53 Å; Cα contacts (8 Å, |Δi|>4): 569; chains: 2; bounding box: 42×50×44 Å